Protein AF-0000000085068957 (afdb_homodimer)

Organism: Shewanella halifaxensis (strain HAW-EB4) (NCBI:txid458817)

Radius of gyration: 26.21 Å; Cα contacts (8 Å, |Δi|>4): 673; chains: 2; bounding box: 65×76×72 Å

pLDDT: mean 74.26, std 25.26, range [22.02, 97.94]

InterPro domains:
  IPR020240 Uncharacterised protein family UPF0412, YaaI [PF10807] (10-116)

Structure (mmCIF, N/CA/C/O backbone):
data_AF-0000000085068957-model_v1
#
loop_
_entity.id
_entity.type
_entity.pdbx_description
1 polymer 'Uncharacterized protein'
#
loop_
_atom_site.group_PDB
_atom_site.id
_atom_site.type_symbol
_atom_site.label_atom_id
_atom_site.label_alt_id
_atom_site.label_comp_id
_atom_site.label_asym_id
_atom_site.label_entity_id
_atom_site.label_seq_id
_atom_site.pdbx_PDB_ins_code
_atom_site.Cartn_x
_atom_site.Cartn_y
_atom_site.Cartn_z
_atom_site.occupancy
_atom_site.B_iso_or_equiv
_atom_site.auth_seq_id
_atom_site.auth_comp_id
_atom_site.auth_asym_id
_atom_site.auth_atom_id
_atom_site.pdbx_PDB_model_num
ATOM 1 N N . MET A 1 1 ? 36.812 -11.953 45.094 1 24.86 1 MET A N 1
ATOM 2 C CA . MET A 1 1 ? 36.625 -10.57 44.656 1 24.86 1 MET A CA 1
ATOM 3 C C . MET A 1 1 ? 35.438 -10.445 43.719 1 24.86 1 MET A C 1
ATOM 5 O O . MET A 1 1 ? 35.406 -11.055 42.625 1 24.86 1 MET A O 1
ATOM 9 N N . ILE A 1 2 ? 34.094 -10.281 44.219 1 35.12 2 ILE A N 1
ATOM 10 C CA . ILE A 1 2 ? 32.688 -10.055 44.031 1 35.12 2 ILE A CA 1
ATOM 11 C C . ILE A 1 2 ? 32.438 -8.789 43.219 1 35.12 2 ILE A C 1
ATOM 13 O O . ILE A 1 2 ? 31.406 -8.141 43.312 1 35.12 2 ILE A O 1
ATOM 17 N N . LEU A 1 3 ? 33.469 -8.453 42.406 1 25.39 3 LEU A N 1
ATOM 18 C CA . LEU A 1 3 ? 33.188 -7.066 42.062 1 25.39 3 LEU A CA 1
ATOM 19 C C . LEU A 1 3 ? 31.844 -6.938 41.375 1 25.39 3 LEU A C 1
ATOM 21 O O . LEU A 1 3 ? 31.031 -6.078 41.75 1 25.39 3 LEU A O 1
ATOM 25 N N . ARG A 1 4 ? 31.703 -7.203 40.031 1 25.7 4 ARG A N 1
ATOM 26 C CA . ARG A 1 4 ? 31.531 -6.121 39.094 1 25.7 4 ARG A CA 1
ATOM 27 C C . ARG A 1 4 ? 30.078 -5.633 39.062 1 25.7 4 ARG A C 1
ATOM 29 O O . ARG A 1 4 ? 29.828 -4.43 39.156 1 25.7 4 ARG A O 1
ATOM 36 N N . LEU A 1 5 ? 29.234 -5.875 37.781 1 29.34 5 LEU A N 1
ATOM 37 C CA . LEU A 1 5 ? 28.656 -4.879 36.906 1 29.34 5 LEU A CA 1
ATOM 38 C C . LEU A 1 5 ? 27.281 -4.438 37.375 1 29.34 5 LEU A C 1
ATOM 40 O O . LEU A 1 5 ? 26.422 -5.273 37.656 1 29.34 5 LEU A O 1
ATOM 44 N N . VAL A 1 6 ? 27.188 -3.281 38 1 27.86 6 VAL A N 1
ATOM 45 C CA . VAL A 1 6 ? 26.125 -2.359 38.406 1 27.86 6 VAL A CA 1
ATOM 46 C C . VAL A 1 6 ? 25.172 -2.127 37.25 1 27.86 6 VAL A C 1
ATOM 48 O O . VAL A 1 6 ? 25.609 -1.994 36.094 1 27.86 6 VAL A O 1
ATOM 51 N N . ASN A 1 7 ? 23.984 -2.611 37.344 1 27.33 7 ASN A N 1
ATOM 52 C CA . ASN A 1 7 ? 22.766 -2.477 36.562 1 27.33 7 ASN A CA 1
ATOM 53 C C . ASN A 1 7 ? 22.406 -1.011 36.344 1 27.33 7 ASN A C 1
ATOM 55 O O . ASN A 1 7 ? 21.953 -0.333 37.281 1 27.33 7 ASN A O 1
ATOM 59 N N . VAL A 1 8 ? 23.25 -0.204 35.625 1 26.45 8 VAL A N 1
ATOM 60 C CA . VAL A 1 8 ? 22.797 1.178 35.5 1 26.45 8 VAL A CA 1
ATOM 61 C C . VAL A 1 8 ? 21.453 1.219 34.781 1 26.45 8 VAL A C 1
ATOM 63 O O . VAL A 1 8 ? 21.328 0.772 33.656 1 26.45 8 VAL A O 1
ATOM 66 N N . ALA A 1 9 ? 20.297 1.169 35.469 1 24.89 9 ALA A N 1
ATOM 67 C CA . ALA A 1 9 ? 18.906 1.471 35.125 1 24.89 9 ALA A CA 1
ATOM 68 C C . ALA A 1 9 ? 18.797 2.812 34.406 1 24.89 9 ALA A C 1
ATOM 70 O O . ALA A 1 9 ? 19.062 3.863 35 1 24.89 9 ALA A O 1
ATOM 71 N N . ALA A 1 10 ? 19.219 2.885 33.188 1 25.31 10 ALA A N 1
ATOM 72 C CA . ALA A 1 10 ? 19.078 4.176 32.531 1 25.31 10 ALA A CA 1
ATOM 73 C C . ALA A 1 10 ? 17.609 4.594 32.469 1 25.31 10 ALA A C 1
ATOM 75 O O . ALA A 1 10 ? 16.781 3.928 31.828 1 25.31 10 ALA A O 1
ATOM 76 N N . LEU A 1 11 ? 17.062 5.109 33.562 1 26.83 11 LEU A N 1
ATOM 77 C CA . LEU A 1 11 ? 15.758 5.75 33.688 1 26.83 11 LEU A CA 1
ATOM 78 C C . LEU A 1 11 ? 15.602 6.855 32.656 1 26.83 11 LEU A C 1
ATOM 80 O O . LEU A 1 11 ? 16.328 7.852 32.688 1 26.83 11 LEU A O 1
ATOM 84 N N . VAL A 1 12 ? 15.445 6.461 31.453 1 28.61 12 VAL A N 1
ATOM 85 C CA . VAL A 1 12 ? 15.117 7.543 30.531 1 28.61 12 VAL A CA 1
ATOM 86 C C . VAL A 1 12 ? 13.875 8.281 31.016 1 28.61 12 VAL A C 1
ATOM 88 O O . VAL A 1 12 ? 12.789 7.703 31.094 1 28.61 12 VAL A O 1
ATOM 91 N N . LEU A 1 13 ? 14.055 9.148 32.031 1 29.34 13 LEU A N 1
ATOM 92 C CA . LEU A 1 13 ? 13.07 10.094 32.531 1 29.34 13 LEU A CA 1
ATOM 93 C C . LEU A 1 13 ? 12.531 10.977 31.406 1 29.34 13 LEU A C 1
ATOM 95 O O . LEU A 1 13 ? 13.266 11.805 30.859 1 29.34 13 LEU A O 1
ATOM 99 N N . ILE A 1 14 ? 11.766 10.461 30.656 1 30.38 14 ILE A N 1
ATOM 100 C CA . ILE A 1 14 ? 11.078 11.383 29.75 1 30.38 14 ILE A CA 1
ATOM 101 C C . ILE A 1 14 ? 10.25 12.375 30.547 1 30.38 14 ILE A C 1
ATOM 103 O O . ILE A 1 14 ? 9.336 11.984 31.281 1 30.38 14 ILE A O 1
ATOM 107 N N . MET A 1 15 ? 10.977 13.344 31.109 1 30.66 15 MET A N 1
ATOM 108 C CA . MET A 1 15 ? 10.305 14.477 31.734 1 30.66 15 MET A CA 1
ATOM 109 C C . MET A 1 15 ? 9.25 15.07 30.797 1 30.66 15 MET A C 1
ATOM 111 O O . MET A 1 15 ? 9.57 15.523 29.703 1 30.66 15 MET A O 1
ATOM 115 N N . LEU A 1 16 ? 8.102 14.57 30.906 1 33.19 16 LEU A N 1
ATOM 116 C CA . LEU A 1 16 ? 6.922 15.188 30.328 1 33.19 16 LEU A CA 1
ATOM 117 C C . LEU A 1 16 ? 6.656 16.547 30.969 1 33.19 16 LEU A C 1
ATOM 119 O O . LEU A 1 16 ? 6.227 16.625 32.125 1 33.19 16 LEU A O 1
ATOM 123 N N . GLY A 1 17 ? 7.641 17.438 30.891 1 30.59 17 GLY A N 1
ATOM 124 C CA . GLY A 1 17 ? 7.238 18.766 31.297 1 30.59 17 GLY A CA 1
ATOM 125 C C . GLY A 1 17 ? 5.922 19.219 30.703 1 30.59 17 GLY A C 1
ATOM 126 O O . GLY A 1 17 ? 5.684 19.016 29.5 1 30.59 17 GLY A O 1
ATOM 127 N N . SER A 1 18 ? 4.953 19.328 31.531 1 36.25 18 SER A N 1
ATOM 128 C CA . SER A 1 18 ? 3.66 19.938 31.234 1 36.25 18 SER A CA 1
ATOM 129 C C . SER A 1 18 ? 3.82 21.359 30.734 1 36.25 18 SER A C 1
ATOM 131 O O . SER A 1 18 ? 4.023 22.281 31.516 1 36.25 18 SER A O 1
ATOM 133 N N . SER A 1 19 ? 4.656 21.781 29.844 1 38.97 19 SER A N 1
ATOM 134 C CA . SER A 1 19 ? 4.555 23.172 29.453 1 38.97 19 SER A CA 1
ATOM 135 C C . SER A 1 19 ? 3.105 23.578 29.188 1 38.97 19 SER A C 1
ATOM 137 O O . SER A 1 19 ? 2.314 22.766 28.703 1 38.97 19 SER A O 1
ATOM 139 N N . ALA A 1 20 ? 2.59 24.484 29.891 1 38.66 20 ALA A N 1
ATOM 140 C CA . ALA A 1 20 ? 1.347 25.203 29.609 1 38.66 20 ALA A CA 1
ATOM 141 C C . ALA A 1 20 ? 1.218 25.516 28.109 1 38.66 20 ALA A C 1
ATOM 143 O O . ALA A 1 20 ? 1.894 26.406 27.609 1 38.66 20 ALA A O 1
ATOM 144 N N . VAL A 1 21 ? 1.312 24.594 27.281 1 41.91 21 VAL A N 1
ATOM 145 C CA . VAL A 1 21 ? 1.098 24.906 25.875 1 41.91 21 VAL A CA 1
ATOM 146 C C . VAL A 1 21 ? -0.164 25.766 25.719 1 41.91 21 VAL A C 1
ATOM 148 O O . VAL A 1 21 ? -1.223 25.406 26.234 1 41.91 21 VAL A O 1
ATOM 151 N N . GLN A 1 22 ? -0.101 27.062 25.859 1 42.34 22 GLN A N 1
ATOM 152 C CA . GLN A 1 22 ? -1.211 27.828 25.312 1 42.34 22 GLN A CA 1
ATOM 153 C C . GLN A 1 22 ? -2.006 27.016 24.297 1 42.34 22 GLN A C 1
ATOM 155 O O . GLN A 1 22 ? -1.438 26.484 23.344 1 42.34 22 GLN A O 1
ATOM 160 N N . ALA A 1 23 ? -3 26.391 24.656 1 48.22 23 ALA A N 1
ATOM 161 C CA . ALA A 1 23 ? -3.881 25.453 23.953 1 48.22 23 ALA A CA 1
ATOM 162 C C . ALA A 1 23 ? -4.215 25.969 22.562 1 48.22 23 ALA A C 1
ATOM 164 O O . ALA A 1 23 ? -5.027 26.891 22.406 1 48.22 23 ALA A O 1
ATOM 165 N N . SER A 1 24 ? -3.264 26.578 21.859 1 58.03 24 SER A N 1
ATOM 166 C CA . SER A 1 24 ? -3.744 26.875 20.516 1 58.03 24 SER A CA 1
ATOM 167 C C . SER A 1 24 ? -4.617 25.734 19.984 1 58.03 24 SER A C 1
ATOM 169 O O . SER A 1 24 ? -4.281 24.562 20.141 1 58.03 24 SER A O 1
ATOM 171 N N . ASP A 1 25 ? -5.934 26.203 19.922 1 81.69 25 ASP A N 1
ATOM 172 C CA . ASP A 1 25 ? -6.98 25.234 19.625 1 81.69 25 ASP A CA 1
ATOM 173 C C . ASP A 1 25 ? -6.793 24.625 18.234 1 81.69 25 ASP A C 1
ATOM 175 O O . ASP A 1 25 ? -6.734 25.344 17.234 1 81.69 25 ASP A O 1
ATOM 179 N N . TRP A 1 26 ? -6.199 23.594 18.156 1 92.31 26 TRP A N 1
ATOM 180 C CA . TRP A 1 26 ? -6.184 22.844 16.906 1 92.31 26 TRP A CA 1
ATOM 181 C C . TRP A 1 26 ? -7.59 22.375 16.531 1 92.31 26 TRP A C 1
ATOM 183 O O . TRP A 1 26 ? -8.359 21.953 17.391 1 92.31 26 TRP A O 1
ATOM 193 N N . VAL A 1 27 ? -7.945 22.766 15.289 1 93.44 27 VAL A N 1
ATOM 194 C CA . VAL A 1 27 ? -9.219 22.312 14.742 1 93.44 27 VAL A CA 1
ATOM 195 C C . VAL A 1 27 ? -8.961 21.406 13.531 1 93.44 27 VAL A C 1
ATOM 197 O O . VAL A 1 27 ? -8.008 21.609 12.781 1 93.44 27 VAL A O 1
ATOM 200 N N . GLN A 1 28 ? -9.828 20.375 13.336 1 95.12 28 GLN A N 1
ATOM 201 C CA . GLN A 1 28 ? -9.75 19.578 12.125 1 95.12 28 GLN A CA 1
ATOM 202 C C . GLN A 1 28 ? -10.195 20.375 10.898 1 95.12 28 GLN A C 1
ATOM 204 O O . GLN A 1 28 ? -11.32 20.875 10.859 1 95.12 28 GLN A O 1
ATOM 209 N N . ILE A 1 29 ? -9.328 20.438 9.914 1 94.69 29 ILE A N 1
ATOM 210 C CA . ILE A 1 29 ? -9.688 21.266 8.773 1 94.69 29 ILE A CA 1
ATOM 211 C C . ILE A 1 29 ? -9.922 20.391 7.547 1 94.69 29 ILE A C 1
ATOM 213 O O . ILE A 1 29 ? -10.469 20.844 6.539 1 94.69 29 ILE A O 1
ATOM 217 N N . SER A 1 30 ? -9.508 19.172 7.504 1 92.94 30 SER A N 1
ATOM 218 C CA . SER A 1 30 ? -9.734 18.203 6.441 1 92.94 30 SER A CA 1
ATOM 219 C C . SER A 1 30 ? -9.461 16.781 6.926 1 92.94 30 SER A C 1
ATOM 221 O O . SER A 1 30 ? -9.008 16.578 8.055 1 92.94 30 SER A O 1
ATOM 223 N N . GLU A 1 31 ? -9.836 15.766 6.098 1 91.69 31 GLU A N 1
ATOM 224 C CA . GLU A 1 31 ? -9.562 14.359 6.367 1 91.69 31 GLU A CA 1
ATOM 225 C C . GLU A 1 31 ? -9.344 13.578 5.07 1 91.69 31 GLU A C 1
ATOM 227 O O . GLU A 1 31 ? -9.906 13.93 4.027 1 91.69 31 GLU A O 1
ATOM 232 N N . LYS A 1 32 ? -8.406 12.641 5.145 1 87 32 LYS A N 1
ATOM 233 C CA . LYS A 1 32 ? -8.148 11.758 4.008 1 87 32 LYS A CA 1
ATOM 234 C C . LYS A 1 32 ? -7.996 10.312 4.457 1 87 32 LYS A C 1
ATOM 236 O O . LYS A 1 32 ? -7.199 10.008 5.344 1 87 32 LYS A O 1
ATOM 241 N N . THR A 1 33 ? -8.859 9.508 3.904 1 81.44 33 THR A N 1
ATOM 242 C CA . THR A 1 33 ? -8.609 8.07 3.979 1 81.44 33 THR A CA 1
ATOM 243 C C . THR A 1 33 ? -7.742 7.609 2.812 1 81.44 33 THR A C 1
ATOM 245 O O . THR A 1 33 ? -8.055 7.879 1.652 1 81.44 33 THR A O 1
ATOM 248 N N . VAL A 1 34 ? -6.609 7.074 3.211 1 76.25 34 VAL A N 1
ATOM 249 C CA . VAL A 1 34 ? -5.664 6.672 2.176 1 76.25 34 VAL A CA 1
ATOM 250 C C . VAL A 1 34 ? -6.121 5.359 1.54 1 76.25 34 VAL A C 1
ATOM 252 O O . VAL A 1 34 ? -6.609 4.465 2.232 1 76.25 34 VAL A O 1
ATOM 255 N N . ASN A 1 35 ? -6.402 5.434 0.268 1 59.47 35 ASN A N 1
ATOM 256 C CA . ASN A 1 35 ? -6.805 4.219 -0.427 1 59.47 35 ASN A CA 1
ATOM 257 C C . ASN A 1 35 ? -5.617 3.287 -0.659 1 59.47 35 ASN A C 1
ATOM 259 O O . ASN A 1 35 ? -4.531 3.738 -1.032 1 59.47 35 ASN A O 1
ATOM 263 N N . TYR A 1 36 ? -5.766 2.199 -0.131 1 55.66 36 TYR A N 1
ATOM 264 C CA . TYR A 1 36 ? -4.863 1.186 -0.672 1 55.66 36 TYR A CA 1
ATOM 265 C C . TYR A 1 36 ? -5 1.092 -2.188 1 55.66 36 TYR A C 1
ATOM 267 O O . TYR A 1 36 ? -6.109 0.979 -2.713 1 55.66 36 TYR A O 1
ATOM 275 N N . LYS A 1 37 ? -3.979 1.634 -2.717 1 58.47 37 LYS A N 1
ATOM 276 C CA . LYS A 1 37 ? -4.234 1.56 -4.152 1 58.47 37 LYS A CA 1
ATOM 277 C C . LYS A 1 37 ? -4.023 0.142 -4.676 1 58.47 37 LYS A C 1
ATOM 279 O O . LYS A 1 37 ? -2.99 -0.475 -4.414 1 58.47 37 LYS A O 1
ATOM 284 N N . THR A 1 38 ? -5.191 -0.408 -4.926 1 69.75 38 THR A N 1
ATOM 285 C CA . THR A 1 38 ? -5.16 -1.653 -5.688 1 69.75 38 THR A CA 1
ATOM 286 C C . THR A 1 38 ? -4.363 -1.481 -6.977 1 69.75 38 THR A C 1
ATOM 288 O O . THR A 1 38 ? -4.566 -0.515 -7.715 1 69.75 38 THR A O 1
ATOM 291 N N . GLU A 1 39 ? -3.277 -2.262 -7.043 1 75.81 39 GLU A N 1
ATOM 292 C CA . GLU A 1 39 ? -2.436 -2.248 -8.234 1 75.81 39 GLU A CA 1
ATOM 293 C C . GLU A 1 39 ? -2.613 -3.527 -9.047 1 75.81 39 GLU A C 1
ATOM 295 O O . GLU A 1 39 ? -2.912 -4.586 -8.492 1 75.81 39 GLU A O 1
ATOM 300 N N . THR A 1 40 ? -2.568 -3.373 -10.297 1 82.5 40 THR A N 1
ATOM 301 C CA . THR A 1 40 ? -2.508 -4.512 -11.203 1 82.5 40 THR A CA 1
ATOM 302 C C . THR A 1 40 ? -1.191 -4.52 -11.977 1 82.5 40 THR A C 1
ATOM 304 O O . THR A 1 40 ? -0.821 -3.52 -12.594 1 82.5 40 THR A O 1
ATOM 307 N N . ASP A 1 41 ? -0.417 -5.582 -11.758 1 86.19 41 ASP A N 1
ATOM 308 C CA . ASP A 1 41 ? 0.818 -5.77 -12.516 1 86.19 41 ASP A CA 1
ATOM 309 C C . ASP A 1 41 ? 0.754 -7.027 -13.375 1 86.19 41 ASP A C 1
ATOM 311 O O . ASP A 1 41 ? -0.033 -7.938 -13.094 1 86.19 41 ASP A O 1
ATOM 315 N N . THR A 1 42 ? 1.501 -7.027 -14.461 1 90.81 42 THR A N 1
ATOM 316 C CA . THR A 1 42 ? 1.631 -8.195 -15.32 1 90.81 42 THR A CA 1
ATOM 317 C C . THR A 1 42 ? 3.043 -8.773 -15.242 1 90.81 42 THR A C 1
ATOM 319 O O . THR A 1 42 ? 4.023 -8.031 -15.336 1 90.81 42 THR A O 1
ATOM 322 N N . VAL A 1 43 ? 3.135 -10.102 -14.969 1 92.75 43 VAL A N 1
ATOM 323 C CA . VAL A 1 43 ? 4.43 -10.766 -14.984 1 92.75 43 VAL A CA 1
ATOM 324 C C . VAL A 1 43 ? 4.457 -11.82 -16.094 1 92.75 43 VAL A C 1
ATOM 326 O O . VAL A 1 43 ? 3.428 -12.422 -16.406 1 92.75 43 VAL A O 1
ATOM 329 N N . THR A 1 44 ? 5.59 -12.016 -16.641 1 93 44 THR A N 1
ATOM 330 C CA . THR A 1 44 ? 5.805 -13.008 -17.688 1 93 44 THR A CA 1
ATOM 331 C C . THR A 1 44 ? 6.738 -14.117 -17.188 1 93 44 THR A C 1
ATOM 333 O O . THR A 1 44 ? 7.824 -13.836 -16.688 1 93 44 THR A O 1
ATOM 336 N N . PRO A 1 45 ? 6.238 -15.32 -17.344 1 93.38 45 PRO A N 1
ATOM 337 C CA . PRO A 1 45 ? 7.133 -16.422 -16.984 1 93.38 45 PRO A CA 1
ATOM 338 C C . PRO A 1 45 ? 8.406 -16.438 -17.828 1 93.38 45 PRO A C 1
ATOM 340 O O . PRO A 1 45 ? 8.414 -15.953 -18.953 1 93.38 45 PRO A O 1
ATOM 343 N N . LYS A 1 46 ? 9.469 -17.016 -17.203 1 90.75 46 LYS A N 1
ATOM 344 C CA . LYS A 1 46 ? 10.695 -17.266 -17.953 1 90.75 46 LYS A CA 1
ATOM 345 C C . LYS A 1 46 ? 10.422 -18.156 -19.156 1 90.75 46 LYS A C 1
ATOM 347 O O . LYS A 1 46 ? 9.609 -19.078 -19.094 1 90.75 46 LYS A O 1
ATOM 352 N N . LYS A 1 47 ? 11.188 -17.891 -20.203 1 82.75 47 LYS A N 1
ATOM 353 C CA . LYS A 1 47 ? 10.992 -18.562 -21.484 1 82.75 47 LYS A CA 1
ATOM 354 C C . LYS A 1 47 ? 11.008 -20.078 -21.328 1 82.75 47 LYS A C 1
ATOM 356 O O . LYS A 1 47 ? 10.195 -20.781 -21.922 1 82.75 47 LYS A O 1
ATOM 361 N N . ALA A 1 48 ? 11.82 -20.594 -20.5 1 81.75 48 ALA A N 1
ATOM 362 C CA . ALA A 1 48 ? 11.992 -22.031 -20.359 1 81.75 48 ALA A CA 1
ATOM 363 C C . ALA A 1 48 ? 10.898 -22.625 -19.484 1 81.75 48 ALA A C 1
ATOM 365 O O . ALA A 1 48 ? 10.727 -23.844 -19.438 1 81.75 48 ALA A O 1
ATOM 366 N N . GLU A 1 49 ? 10.078 -21.781 -18.891 1 83.94 49 GLU A N 1
ATOM 367 C CA . GLU A 1 49 ? 9.148 -22.25 -17.875 1 83.94 49 GLU A CA 1
ATOM 368 C C . GLU A 1 49 ? 7.715 -21.828 -18.188 1 83.94 49 GLU A C 1
ATOM 370 O O . GLU A 1 49 ? 6.984 -21.375 -17.312 1 83.94 49 GLU A O 1
ATOM 375 N N . LYS A 1 50 ? 7.316 -22.094 -19.438 1 89.12 50 LYS A N 1
ATOM 376 C CA . LYS A 1 50 ? 6 -21.609 -19.859 1 89.12 50 LYS A CA 1
ATOM 377 C C . LYS A 1 50 ? 4.969 -22.734 -19.828 1 89.12 50 LYS A C 1
ATOM 379 O O . LYS A 1 50 ? 3.766 -22.484 -19.906 1 89.12 50 LYS A O 1
ATOM 384 N N . GLN A 1 51 ? 5.434 -24.031 -19.812 1 93.5 51 GLN A N 1
ATOM 385 C CA . GLN A 1 51 ? 4.516 -25.156 -19.719 1 93.5 51 GLN A CA 1
ATOM 386 C C . GLN A 1 51 ? 4.465 -25.703 -18.297 1 93.5 51 GLN A C 1
ATOM 388 O O . GLN A 1 51 ? 5.305 -26.516 -17.906 1 93.5 51 GLN A O 1
ATOM 393 N N . VAL A 1 52 ? 3.514 -25.203 -17.594 1 94.62 52 VAL A N 1
ATOM 394 C CA . VAL A 1 52 ? 3.311 -25.625 -16.203 1 94.62 52 VAL A CA 1
ATOM 395 C C . VAL A 1 52 ? 1.869 -26.094 -16.016 1 94.62 52 VAL A C 1
ATOM 397 O O . VAL A 1 52 ? 0.954 -25.594 -16.672 1 94.62 52 VAL A O 1
ATOM 400 N N . SER A 1 53 ? 1.74 -27.047 -15.156 1 95.88 53 SER A N 1
ATOM 401 C CA . SER A 1 53 ? 0.405 -27.562 -14.867 1 95.88 53 SER A CA 1
ATOM 402 C C . SER A 1 53 ? -0.278 -26.75 -13.773 1 95.88 53 SER A C 1
ATOM 404 O O . SER A 1 53 ? -1.504 -26.625 -13.758 1 95.88 53 SER A O 1
ATOM 406 N N . HIS A 1 54 ? 0.445 -26.281 -12.797 1 96.75 54 HIS A N 1
ATOM 407 C CA . HIS A 1 54 ? -0.052 -25.484 -11.688 1 96.75 54 HIS A CA 1
ATOM 408 C C . HIS A 1 54 ? 0.893 -24.328 -11.375 1 96.75 54 HIS A C 1
ATOM 410 O O . HIS A 1 54 ? 2.088 -24.391 -11.672 1 96.75 54 HIS A O 1
ATOM 416 N N . ILE A 1 55 ? 0.343 -23.266 -10.812 1 97.31 55 ILE A N 1
ATOM 417 C CA . ILE A 1 55 ? 1.158 -22.188 -10.258 1 97.31 55 ILE A CA 1
ATOM 418 C C . ILE A 1 55 ? 0.738 -21.922 -8.812 1 97.31 55 ILE A C 1
ATOM 420 O O . ILE A 1 55 ? -0.347 -22.328 -8.391 1 97.31 55 ILE A O 1
ATOM 424 N N . LYS A 1 56 ? 1.532 -21.297 -8.047 1 96.81 56 LYS A N 1
ATOM 425 C CA . LYS A 1 56 ? 1.229 -20.672 -6.758 1 96.81 56 LYS A CA 1
ATOM 426 C C . LYS A 1 56 ? 2.088 -19.438 -6.52 1 96.81 56 LYS A C 1
ATOM 428 O O . LYS A 1 56 ? 3.145 -19.281 -7.133 1 96.81 56 LYS A O 1
ATOM 433 N N . LEU A 1 57 ? 1.645 -18.578 -5.711 1 96.31 57 LEU A N 1
ATOM 434 C CA . LEU A 1 57 ? 2.375 -17.375 -5.312 1 96.31 57 LEU A CA 1
ATOM 435 C C . LEU A 1 57 ? 3.016 -17.562 -3.941 1 96.31 57 LEU A C 1
ATOM 437 O O . LEU A 1 57 ? 2.354 -17.984 -2.994 1 96.31 57 LEU A O 1
ATOM 441 N N . LYS A 1 58 ? 4.246 -17.297 -3.838 1 94.81 58 LYS A N 1
ATOM 442 C CA . LYS A 1 58 ? 4.957 -17.312 -2.562 1 94.81 58 LYS A CA 1
ATOM 443 C C . LYS A 1 58 ? 5.449 -15.922 -2.182 1 94.81 58 LYS A C 1
ATOM 445 O O . LYS A 1 58 ? 6.203 -15.297 -2.932 1 94.81 58 LYS A O 1
ATOM 450 N N . CYS A 1 59 ? 4.988 -15.523 -1.051 1 89.94 59 CYS A N 1
ATOM 451 C CA . CYS A 1 59 ? 5.488 -14.258 -0.544 1 89.94 59 CYS A CA 1
ATOM 452 C C . CYS A 1 59 ? 6.781 -14.453 0.239 1 89.94 59 CYS A C 1
ATOM 454 O O . CYS A 1 59 ? 6.797 -15.148 1.256 1 89.94 59 CYS A O 1
ATOM 456 N N . VAL A 1 60 ? 7.828 -13.828 -0.223 1 91.31 60 VAL A N 1
ATOM 457 C CA . VAL A 1 60 ? 9.117 -14.102 0.396 1 91.31 60 VAL A CA 1
ATOM 458 C C . VAL A 1 60 ? 9.578 -12.883 1.195 1 91.31 60 VAL A C 1
ATOM 460 O O . VAL A 1 60 ? 10.562 -12.953 1.934 1 91.31 60 VAL A O 1
ATOM 463 N N . GLN A 1 61 ? 8.922 -11.789 0.97 1 81.12 61 GLN A N 1
ATOM 464 C CA . GLN A 1 61 ? 9.211 -10.562 1.699 1 81.12 61 GLN A CA 1
ATOM 465 C C . GLN A 1 61 ? 7.953 -9.711 1.877 1 81.12 61 GLN A C 1
ATOM 467 O O . GLN A 1 61 ? 7.137 -9.609 0.961 1 81.12 61 GLN A O 1
ATOM 472 N N . GLY A 1 62 ? 7.754 -9.086 3.074 1 77.12 62 GLY A N 1
ATOM 473 C CA . GLY A 1 62 ? 6.641 -8.18 3.314 1 77.12 62 GLY A CA 1
ATOM 474 C C . GLY A 1 62 ? 5.301 -8.891 3.373 1 77.12 62 GLY A C 1
ATOM 475 O O . GLY A 1 62 ? 5.215 -10.031 3.816 1 77.12 62 GLY A O 1
ATOM 476 N N . THR A 1 63 ? 4.301 -8.078 3.145 1 78.44 63 THR A N 1
ATOM 477 C CA . THR A 1 63 ? 2.914 -8.531 3.113 1 78.44 63 THR A CA 1
ATOM 478 C C . THR A 1 63 ? 2.18 -7.949 1.91 1 78.44 63 THR A C 1
ATOM 480 O O . THR A 1 63 ? 2.348 -6.77 1.587 1 78.44 63 THR A O 1
ATOM 483 N N . VAL A 1 64 ? 1.479 -8.844 1.211 1 82.56 64 VAL A N 1
ATOM 484 C CA . VAL A 1 64 ? 0.676 -8.445 0.06 1 82.56 64 VAL A CA 1
ATOM 485 C C . VAL A 1 64 ? -0.746 -8.977 0.212 1 82.56 64 VAL A C 1
ATOM 487 O O . VAL A 1 64 ? -0.943 -10.156 0.536 1 82.56 64 VAL A O 1
ATOM 490 N N . ASN A 1 65 ? -1.685 -8.133 0.091 1 81.25 65 ASN A N 1
ATOM 491 C CA . ASN A 1 65 ? -3.064 -8.586 -0.047 1 81.25 65 ASN A CA 1
ATOM 492 C C . ASN A 1 65 ? -3.412 -8.891 -1.502 1 81.25 65 ASN A C 1
ATOM 494 O O . ASN A 1 65 ? -3.59 -7.977 -2.307 1 81.25 65 ASN A O 1
ATOM 498 N N . MET A 1 66 ? -3.506 -10.219 -1.767 1 87.25 66 MET A N 1
ATOM 499 C CA . MET A 1 66 ? -3.742 -10.672 -3.135 1 87.25 66 MET A CA 1
ATOM 500 C C . MET A 1 66 ? -5.238 -10.805 -3.412 1 87.25 66 MET A C 1
ATOM 502 O O . MET A 1 66 ? -5.91 -11.648 -2.82 1 87.25 66 MET A O 1
ATOM 506 N N . HIS A 1 67 ? -5.672 -10.008 -4.352 1 88.5 67 HIS A N 1
ATOM 507 C CA . HIS A 1 67 ? -7.082 -10.07 -4.723 1 88.5 67 HIS A CA 1
ATOM 508 C C . HIS A 1 67 ? -7.336 -11.164 -5.754 1 88.5 67 HIS A C 1
ATOM 510 O O . HIS A 1 67 ? -8.094 -12.094 -5.496 1 88.5 67 HIS A O 1
ATOM 516 N N . LYS A 1 68 ? -6.664 -10.969 -6.848 1 94.31 68 LYS A N 1
ATOM 517 C CA . LYS A 1 68 ? -6.91 -11.914 -7.934 1 94.31 68 LYS A CA 1
ATOM 518 C C . LYS A 1 68 ? -5.695 -12.031 -8.844 1 94.31 68 LYS A C 1
ATOM 520 O O . LYS A 1 68 ? -4.832 -11.156 -8.859 1 94.31 68 LYS A O 1
ATOM 525 N N . ILE A 1 69 ? -5.676 -13.133 -9.578 1 96.75 69 ILE A N 1
ATOM 526 C CA . ILE A 1 69 ? -4.766 -13.258 -10.711 1 96.75 69 ILE A CA 1
ATOM 527 C C . ILE A 1 69 ? -5.562 -13.594 -11.977 1 96.75 69 ILE A C 1
ATOM 529 O O . ILE A 1 69 ? -6.664 -14.141 -11.891 1 96.75 69 ILE A O 1
ATOM 533 N N . ILE A 1 70 ? -5.062 -13.188 -13.086 1 97.38 70 ILE A N 1
ATOM 534 C CA . ILE A 1 70 ? -5.539 -13.633 -14.391 1 97.38 70 ILE A CA 1
ATOM 535 C C . ILE A 1 70 ? -4.402 -14.305 -15.156 1 97.38 70 ILE A C 1
ATOM 537 O O . ILE A 1 70 ? -3.363 -13.688 -15.398 1 97.38 70 ILE A O 1
ATOM 541 N N . LEU A 1 71 ? -4.609 -15.602 -15.461 1 97.94 71 LEU A N 1
ATOM 542 C CA . LEU A 1 71 ? -3.695 -16.312 -16.344 1 97.94 71 LEU A CA 1
ATOM 543 C C . LEU A 1 71 ? -4.047 -16.062 -17.812 1 97.94 71 LEU A C 1
ATOM 545 O O . LEU A 1 71 ? -5.184 -16.297 -18.219 1 97.94 71 LEU A O 1
ATOM 549 N N . ILE A 1 72 ? -3.096 -15.555 -18.516 1 96.94 72 ILE A N 1
ATOM 550 C CA . ILE A 1 72 ? -3.254 -15.336 -19.953 1 96.94 72 ILE A CA 1
ATOM 551 C C . ILE A 1 72 ? -2.393 -16.344 -20.719 1 96.94 72 ILE A C 1
ATOM 553 O O . ILE A 1 72 ? -1.161 -16.266 -20.688 1 96.94 72 ILE A O 1
ATOM 557 N N . MET A 1 73 ? -3.064 -17.219 -21.422 1 97.38 73 MET A N 1
ATOM 558 C CA . MET A 1 73 ? -2.369 -18.25 -22.188 1 97.38 73 MET A CA 1
ATOM 559 C C . MET A 1 73 ? -1.95 -17.734 -23.562 1 97.38 73 MET A C 1
ATOM 561 O O . MET A 1 73 ? -2.488 -16.734 -24.031 1 97.38 73 MET A O 1
ATOM 565 N N . ALA A 1 74 ? -0.995 -18.375 -24.219 1 96.31 74 ALA A N 1
ATOM 566 C CA . ALA A 1 74 ? -0.471 -17.969 -25.51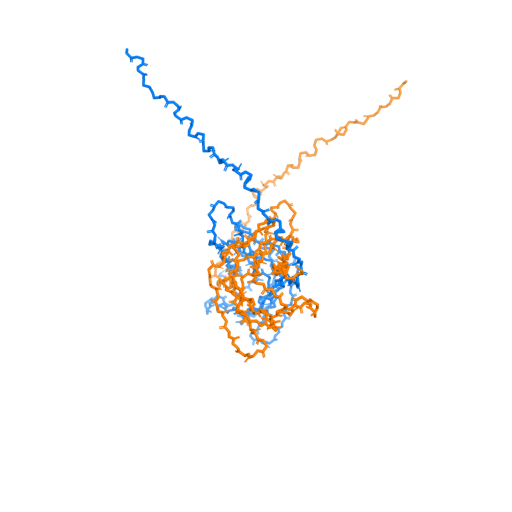6 1 96.31 74 ALA A CA 1
ATOM 567 C C . ALA A 1 74 ? -1.564 -17.984 -26.578 1 96.31 74 ALA A C 1
ATOM 569 O O . ALA A 1 74 ? -1.531 -17.203 -27.531 1 96.31 74 ALA A O 1
ATOM 570 N N . ASP A 1 75 ? -2.572 -18.844 -26.453 1 96.31 75 ASP A N 1
ATOM 571 C CA . ASP A 1 75 ? -3.639 -18.969 -27.438 1 96.31 75 ASP A CA 1
ATOM 572 C C . ASP A 1 75 ? -4.738 -17.938 -27.188 1 96.31 75 ASP A C 1
ATOM 574 O O . ASP A 1 75 ? -5.727 -17.875 -27.922 1 96.31 75 ASP A O 1
ATOM 578 N N . GLY A 1 76 ? -4.613 -17.188 -26.141 1 94.44 76 GLY A N 1
ATOM 579 C CA . GLY A 1 76 ? -5.562 -16.125 -25.875 1 94.44 76 GLY A CA 1
ATOM 580 C C . GLY A 1 76 ? -6.578 -16.484 -24.812 1 94.44 76 GLY A C 1
ATOM 581 O O . GLY A 1 76 ? -7.289 -15.617 -24.297 1 94.44 76 GLY A O 1
ATOM 582 N N . ASN A 1 77 ? -6.652 -17.797 -24.453 1 95.88 77 ASN A N 1
ATOM 583 C CA . ASN A 1 77 ? -7.516 -18.188 -23.344 1 95.88 77 ASN A CA 1
ATOM 584 C C . ASN A 1 77 ? -7.102 -17.516 -22.047 1 95.88 77 ASN A C 1
ATOM 586 O O . ASN A 1 77 ? -5.914 -17.281 -21.812 1 95.88 77 ASN A O 1
ATOM 590 N N . ARG A 1 78 ? -8.086 -17.219 -21.203 1 97 78 ARG A N 1
ATOM 591 C CA . ARG A 1 78 ? -7.859 -16.562 -19.922 1 97 78 ARG A CA 1
ATOM 592 C C . ARG A 1 78 ? -8.555 -17.328 -18.797 1 97 78 ARG A C 1
ATOM 594 O O . ARG A 1 78 ? -9.648 -17.859 -18.984 1 97 78 ARG A O 1
ATOM 601 N N . LYS A 1 79 ? -7.93 -17.391 -17.641 1 97.88 79 LYS A N 1
ATOM 602 C CA . LYS A 1 79 ? -8.508 -17.938 -16.406 1 97.88 79 LYS A CA 1
ATOM 603 C C . LYS A 1 79 ? -8.336 -16.969 -15.242 1 97.88 79 LYS A C 1
ATOM 605 O O . LYS A 1 79 ? -7.215 -16.547 -14.945 1 97.88 79 LYS A O 1
ATOM 610 N N . GLU A 1 80 ? -9.391 -16.641 -14.609 1 97.75 80 GLU A N 1
ATOM 611 C CA . GLU A 1 80 ? -9.375 -15.758 -13.445 1 97.75 80 GLU A CA 1
ATOM 612 C C . GLU A 1 80 ? -9.516 -16.562 -12.156 1 97.75 80 GLU A C 1
ATOM 614 O O . GLU A 1 80 ? -10.312 -17.5 -12.078 1 97.75 80 GLU A O 1
ATOM 619 N N . VAL A 1 81 ? -8.688 -16.234 -11.211 1 97.25 81 VAL A N 1
ATOM 620 C CA . VAL A 1 81 ? -8.719 -16.812 -9.875 1 97.25 81 VAL A CA 1
ATOM 621 C C . VAL A 1 81 ? -8.766 -15.703 -8.828 1 97.25 81 VAL A C 1
ATOM 623 O O . VAL A 1 81 ? -7.848 -14.875 -8.758 1 97.25 81 VAL A O 1
ATOM 626 N N . ASP A 1 82 ? -9.758 -15.664 -8 1 95 82 ASP A N 1
ATOM 627 C CA . ASP A 1 82 ? -9.93 -14.586 -7.031 1 95 82 ASP A CA 1
ATOM 628 C C . ASP A 1 82 ? -9.781 -15.109 -5.602 1 95 82 ASP A C 1
ATOM 630 O O . ASP A 1 82 ? -9.484 -16.281 -5.391 1 95 82 ASP A O 1
ATOM 634 N N . ASN A 1 83 ? -9.711 -14.141 -4.684 1 89.31 83 ASN A N 1
ATOM 635 C CA . ASN A 1 83 ? -9.695 -14.375 -3.246 1 89.31 83 ASN A CA 1
ATOM 636 C C . ASN A 1 83 ? -8.477 -15.195 -2.826 1 89.31 83 ASN A C 1
ATOM 638 O O . ASN A 1 83 ? -8.617 -16.203 -2.137 1 89.31 83 ASN A O 1
ATOM 642 N N . LEU A 1 84 ? -7.355 -14.695 -3.273 1 91.31 84 LEU A N 1
ATOM 643 C CA . LEU A 1 84 ? -6.129 -15.406 -2.932 1 91.31 84 LEU A CA 1
ATOM 644 C C . LEU A 1 84 ? -5.656 -15.039 -1.529 1 91.31 84 LEU A C 1
ATOM 646 O O . LEU A 1 84 ? -4.824 -15.734 -0.945 1 91.31 84 LEU A O 1
ATOM 650 N N . GLY A 1 85 ? -6.145 -13.914 -0.96 1 82.75 85 GLY A N 1
ATOM 651 C CA . GLY A 1 85 ? -5.922 -13.562 0.434 1 82.75 85 GLY A CA 1
ATOM 652 C C . GLY A 1 85 ? -4.59 -12.875 0.67 1 82.75 85 GLY A C 1
ATOM 653 O O . GLY A 1 85 ? -3.916 -12.477 -0.28 1 82.75 85 GLY A O 1
ATOM 654 N N . VAL A 1 86 ? -4.297 -12.75 2.018 1 80.75 86 VAL A N 1
ATOM 655 C CA . VAL A 1 86 ? -3.08 -12.062 2.445 1 80.75 86 VAL A CA 1
ATOM 656 C C . VAL A 1 86 ? -1.919 -13.055 2.482 1 80.75 86 VAL A C 1
ATOM 658 O O . VAL A 1 86 ? -2.027 -14.125 3.082 1 80.75 86 VAL A O 1
ATOM 661 N N . LEU A 1 87 ? -0.935 -12.672 1.813 1 85.44 87 LEU A N 1
ATOM 662 C CA . LEU A 1 87 ? 0.309 -13.438 1.835 1 85.44 87 LEU A CA 1
ATOM 663 C C . LEU A 1 87 ? 1.413 -12.656 2.541 1 85.44 87 LEU A C 1
ATOM 665 O O . LEU A 1 87 ? 1.75 -11.547 2.133 1 85.44 87 LEU A O 1
ATOM 669 N N . THR A 1 88 ? 1.886 -13.188 3.627 1 82.31 88 THR A N 1
ATOM 670 C CA . THR A 1 88 ? 3.033 -12.609 4.32 1 82.31 88 THR A CA 1
ATOM 671 C C . THR A 1 88 ? 4.27 -13.484 4.141 1 82.31 88 THR A C 1
ATOM 673 O O . THR A 1 88 ? 4.164 -14.625 3.684 1 82.31 88 THR A O 1
ATOM 676 N N . LYS A 1 89 ? 5.387 -12.914 4.492 1 81.94 89 LYS A N 1
ATOM 677 C CA . LYS A 1 89 ? 6.652 -13.609 4.301 1 81.94 89 LYS A CA 1
ATOM 678 C C . LYS A 1 89 ? 6.543 -15.07 4.73 1 81.94 89 LYS A C 1
ATOM 680 O O . LYS A 1 89 ? 6.137 -15.367 5.855 1 81.94 89 LYS A O 1
ATOM 685 N N . GLY A 1 90 ? 6.852 -15.945 3.822 1 89.94 90 GLY A N 1
ATOM 686 C CA . GLY A 1 90 ? 6.898 -17.375 4.109 1 89.94 90 GLY A CA 1
ATOM 687 C C . GLY A 1 90 ? 5.633 -18.094 3.705 1 89.94 90 GLY A C 1
ATOM 688 O O . GLY A 1 90 ? 5.625 -19.328 3.596 1 89.94 90 GLY A O 1
ATOM 689 N N . LEU A 1 91 ? 4.578 -17.406 3.469 1 87.5 91 LEU A N 1
ATOM 690 C CA . LEU A 1 91 ? 3.307 -18.016 3.113 1 87.5 91 LEU A CA 1
ATOM 691 C C . LEU A 1 91 ? 3.16 -18.141 1.601 1 87.5 91 LEU A C 1
ATOM 693 O O . LEU A 1 91 ? 3.66 -17.281 0.857 1 87.5 91 LEU A O 1
ATOM 697 N N . SER A 1 92 ? 2.461 -19.172 1.141 1 94.5 92 SER A N 1
ATOM 698 C CA . SER A 1 92 ? 2.082 -19.375 -0.255 1 94.5 92 SER A CA 1
ATOM 699 C C . SER A 1 92 ? 0.566 -19.375 -0.42 1 94.5 92 SER A C 1
ATOM 701 O O . SER A 1 92 ? -0.167 -19.688 0.521 1 94.5 92 SER A O 1
ATOM 703 N N . SER A 1 93 ? 0.267 -18.969 -1.602 1 95.12 93 SER A N 1
ATOM 704 C CA . SER A 1 93 ? -1.135 -19.156 -1.957 1 95.12 93 SER A CA 1
ATOM 705 C C . SER A 1 93 ? -1.46 -20.641 -2.146 1 95.12 93 SER A C 1
ATOM 707 O O . SER A 1 93 ? -0.572 -21.484 -2.07 1 95.12 93 SER A O 1
ATOM 709 N N . ARG A 1 94 ? -2.746 -20.922 -2.389 1 95.06 94 ARG A N 1
ATOM 710 C CA . ARG A 1 94 ? -3.15 -22.234 -2.877 1 95.06 94 ARG A CA 1
ATOM 711 C C . ARG A 1 94 ? -2.535 -22.531 -4.242 1 95.06 94 ARG A C 1
ATOM 713 O O . ARG A 1 94 ? -2.115 -21.609 -4.945 1 95.06 94 ARG A O 1
ATOM 720 N N . SER A 1 95 ? -2.543 -23.812 -4.547 1 95.94 95 SER A N 1
ATOM 721 C CA . SER A 1 95 ? -2.156 -24.234 -5.891 1 95.94 95 SER A CA 1
ATOM 722 C C . SER A 1 95 ? -3.266 -23.953 -6.898 1 95.94 95 SER A C 1
ATOM 724 O O . SER A 1 95 ? -4.441 -24.188 -6.617 1 95.94 95 SER A O 1
ATOM 726 N N . ILE A 1 96 ? -2.914 -23.406 -8 1 97.19 96 ILE A N 1
ATOM 727 C CA . ILE A 1 96 ? -3.848 -23.016 -9.055 1 97.19 96 ILE A CA 1
ATOM 728 C C . ILE A 1 96 ? -3.525 -23.797 -10.328 1 97.19 96 ILE A C 1
ATOM 730 O O . ILE A 1 96 ? -2.406 -23.719 -10.844 1 97.19 96 ILE A O 1
ATOM 734 N N . SER A 1 97 ? -4.449 -24.5 -10.82 1 97.38 97 SER A N 1
ATOM 735 C CA . SER A 1 97 ? -4.254 -25.203 -12.078 1 97.38 97 SER A CA 1
ATOM 736 C C . SER A 1 97 ? -4.133 -24.234 -13.242 1 97.38 97 SER A C 1
ATOM 738 O O . SER A 1 97 ? -4.832 -23.219 -13.289 1 97.38 97 SER A O 1
ATOM 740 N N . VAL A 1 98 ? -3.297 -24.609 -14.156 1 97 98 VAL A N 1
ATOM 741 C CA . VAL A 1 98 ? -3.074 -23.812 -15.359 1 97 98 VAL A CA 1
ATOM 742 C C . VAL A 1 98 ? -3.672 -24.531 -16.578 1 97 98 VAL A C 1
ATOM 744 O O . VAL A 1 98 ? -3.461 -25.734 -16.75 1 97 98 VAL A O 1
ATOM 747 N N . PRO A 1 99 ? -4.434 -23.766 -17.344 1 96.69 99 PRO A N 1
ATOM 748 C CA . PRO A 1 99 ? -4.922 -24.406 -18.578 1 96.69 99 PRO A CA 1
ATOM 749 C C . PRO A 1 99 ? -3.797 -24.953 -19.438 1 96.69 99 PRO A C 1
ATOM 751 O O . PRO A 1 99 ? -2.652 -24.5 -19.344 1 96.69 99 PRO A O 1
ATOM 754 N N . ASP A 1 100 ? -4.199 -25.875 -20.281 1 94.56 100 ASP A N 1
ATOM 755 C CA . ASP A 1 100 ? -3.215 -26.469 -21.172 1 94.56 100 ASP A CA 1
ATOM 756 C C . ASP A 1 100 ? -2.641 -25.438 -22.141 1 94.56 100 ASP A C 1
ATOM 758 O O . ASP A 1 100 ? -3.359 -24.547 -22.594 1 94.56 100 ASP A O 1
ATOM 762 N N . GLY A 1 101 ? -1.327 -25.672 -22.469 1 94.56 101 GLY A N 1
ATOM 763 C CA . GLY A 1 101 ? -0.641 -24.766 -23.375 1 94.56 101 GLY A CA 1
ATOM 764 C C . GLY A 1 101 ? 0.417 -23.922 -22.703 1 94.56 101 GLY A C 1
ATOM 765 O O . GLY A 1 101 ? 0.787 -24.188 -21.547 1 94.56 101 GLY A O 1
ATOM 766 N N . ASP A 1 102 ? 0.937 -22.906 -23.453 1 95.06 102 ASP A N 1
ATOM 767 C CA . ASP A 1 102 ? 1.968 -22.031 -22.938 1 95.06 102 ASP A CA 1
ATOM 768 C C . ASP A 1 102 ? 1.35 -20.875 -22.141 1 95.06 102 ASP A C 1
ATOM 770 O O . ASP A 1 102 ? 0.423 -20.219 -22.609 1 95.06 102 ASP A O 1
ATOM 774 N N . LEU A 1 103 ? 1.846 -20.719 -20.953 1 96.62 103 LEU A N 1
ATOM 775 C CA . LEU A 1 103 ? 1.495 -19.547 -20.156 1 96.62 103 LEU A CA 1
ATOM 776 C C . LEU A 1 103 ? 2.221 -18.312 -20.672 1 96.62 103 LEU A C 1
ATOM 778 O O . LEU A 1 103 ? 3.451 -18.25 -20.641 1 96.62 103 LEU A O 1
ATOM 782 N N . LYS A 1 104 ? 1.486 -17.297 -21.172 1 96 104 LYS A N 1
ATOM 783 C CA . LYS A 1 104 ? 2.064 -16.078 -21.734 1 96 104 LYS A CA 1
ATOM 784 C C . LYS A 1 104 ? 2.369 -15.062 -20.641 1 96 104 LYS A C 1
ATOM 786 O O . LYS A 1 104 ? 3.461 -14.492 -20.609 1 96 104 LYS A O 1
ATOM 791 N N . SER A 1 105 ? 1.374 -14.805 -19.797 1 96.75 105 SER A N 1
ATOM 792 C CA . SER A 1 105 ? 1.549 -13.812 -18.734 1 96.75 105 SER A CA 1
ATOM 793 C C . SER A 1 105 ? 0.542 -14.023 -17.609 1 96.75 105 SER A C 1
ATOM 795 O O . SER A 1 105 ? -0.41 -14.797 -17.75 1 96.75 105 SER A O 1
ATOM 797 N N . ILE A 1 106 ? 0.8 -13.43 -16.531 1 96.69 106 ILE A N 1
ATOM 798 C CA . ILE A 1 106 ? -0.067 -13.422 -15.352 1 96.69 106 ILE A CA 1
ATOM 799 C C . ILE A 1 106 ? -0.321 -11.977 -14.914 1 96.69 106 ILE A C 1
ATOM 801 O O . ILE A 1 106 ? 0.622 -11.211 -14.711 1 96.69 106 ILE A O 1
ATOM 805 N N . GLU A 1 107 ? -1.525 -11.602 -14.844 1 94.88 107 GLU A N 1
ATOM 806 C CA . GLU A 1 107 ? -1.897 -10.336 -14.211 1 94.88 107 GLU A CA 1
ATOM 807 C C . GLU A 1 107 ? -2.156 -10.523 -12.719 1 94.88 107 GLU A C 1
ATOM 809 O O . GLU A 1 107 ? -2.939 -11.391 -12.32 1 94.88 107 GLU A O 1
ATOM 814 N N . LEU A 1 108 ? -1.49 -9.727 -11.961 1 93.56 108 LEU A N 1
ATOM 815 C CA . LEU A 1 108 ? -1.62 -9.734 -10.508 1 93.56 108 LEU A CA 1
ATOM 816 C C . LEU A 1 108 ? -2.346 -8.484 -10.031 1 93.56 108 LEU A C 1
ATOM 818 O O . LEU A 1 108 ? -1.913 -7.359 -10.305 1 93.56 108 LEU A O 1
ATOM 822 N N . THR A 1 109 ? -3.453 -8.656 -9.359 1 88.88 109 THR A N 1
ATOM 823 C CA . THR A 1 109 ? -4.137 -7.555 -8.695 1 88.88 109 THR A CA 1
AT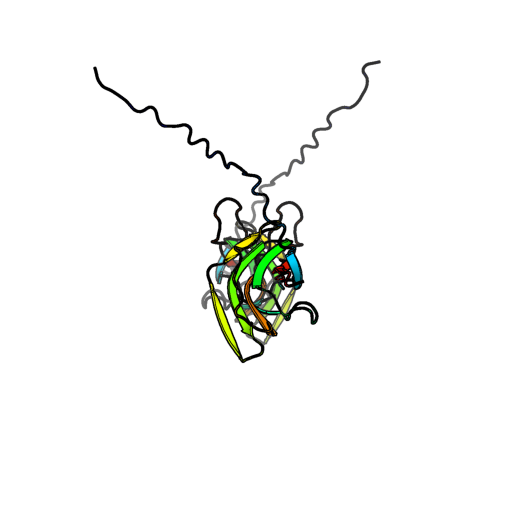OM 824 C C . THR A 1 109 ? -3.998 -7.668 -7.18 1 88.88 109 THR A C 1
ATOM 826 O O . THR A 1 109 ? -4.332 -8.703 -6.598 1 88.88 109 THR A O 1
ATOM 829 N N . TYR A 1 110 ? -3.451 -6.684 -6.582 1 84.44 110 TYR A N 1
ATOM 830 C CA . TYR A 1 110 ? -3.115 -6.758 -5.164 1 84.44 110 TYR A CA 1
ATOM 831 C C . TYR A 1 110 ? -3.139 -5.375 -4.527 1 84.44 110 TYR A C 1
ATOM 833 O O . TYR A 1 110 ? -3.092 -4.359 -5.227 1 84.44 110 TYR A O 1
ATOM 841 N N . ASP A 1 111 ? -3.264 -5.477 -3.201 1 75.56 111 ASP A N 1
ATOM 842 C CA . ASP A 1 111 ? -2.932 -4.309 -2.389 1 75.56 111 ASP A CA 1
ATOM 843 C C . ASP A 1 111 ? -1.52 -4.422 -1.818 1 75.56 111 ASP A C 1
ATOM 845 O O . ASP A 1 111 ? -1.137 -5.469 -1.295 1 75.56 111 ASP A O 1
ATOM 849 N N . SER A 1 112 ? -0.663 -3.467 -2.117 1 61.88 112 SER A N 1
ATOM 850 C CA . SER A 1 112 ? 0.611 -3.408 -1.41 1 61.88 112 SER A CA 1
ATOM 851 C C . SER A 1 112 ? 0.418 -2.979 0.041 1 61.88 112 SER A C 1
ATOM 853 O O . SER A 1 112 ? -0.268 -1.992 0.316 1 61.88 112 SER A O 1
ATOM 855 N N . VAL A 1 113 ? 0.683 -3.867 0.938 1 57.78 113 VAL A N 1
ATOM 856 C CA . VAL A 1 113 ? 0.555 -3.555 2.357 1 57.78 113 VAL A CA 1
ATOM 857 C C . VAL A 1 113 ? 1.938 -3.33 2.965 1 57.78 113 VAL A C 1
ATOM 859 O O . VAL A 1 113 ? 2.887 -4.051 2.646 1 57.78 113 VAL A O 1
ATOM 862 N N . GLY A 1 114 ? 2.365 -2.131 3.125 1 52.69 114 GLY A N 1
ATOM 863 C CA . GLY A 1 114 ? 3.621 -1.943 3.834 1 52.69 114 GLY A CA 1
ATOM 864 C C . GLY A 1 114 ? 3.604 -2.512 5.238 1 52.69 114 GLY A C 1
ATOM 865 O O . GLY A 1 114 ? 2.561 -2.531 5.895 1 52.69 114 GLY A O 1
ATOM 866 N N . SER A 1 115 ? 4.234 -3.713 5.543 1 47.03 115 SER A N 1
ATOM 867 C CA . SER A 1 115 ? 4.406 -4.172 6.918 1 47.03 115 SER A CA 1
ATOM 868 C C . SER A 1 115 ? 5.238 -3.189 7.73 1 47.03 115 SER A C 1
ATOM 870 O O . SER A 1 115 ? 6.32 -2.785 7.309 1 47.03 115 SER A O 1
ATOM 872 N N . GLN A 1 116 ? 4.488 -2.404 8.531 1 44.56 116 GLN A N 1
ATOM 873 C CA . GLN A 1 116 ? 5.281 -1.537 9.398 1 44.56 116 GLN A CA 1
ATOM 874 C C . GLN A 1 116 ? 5.914 -2.328 10.539 1 44.56 116 GLN A C 1
ATOM 876 O O . GLN A 1 116 ? 5.273 -3.199 11.125 1 44.56 116 GLN A O 1
ATOM 881 N N . THR A 1 117 ? 7.148 -2.816 10.359 1 37.97 117 THR A N 1
ATOM 882 C CA . THR A 1 117 ? 7.816 -3.275 11.57 1 37.97 117 THR A CA 1
ATOM 883 C C . THR A 1 117 ? 8.055 -2.111 12.531 1 37.97 117 THR A C 1
ATOM 885 O O . THR A 1 117 ? 8.391 -1.005 12.102 1 37.97 117 THR A O 1
ATOM 888 N N . LEU A 1 118 ? 7.273 -2.258 13.656 1 39.69 118 LEU A N 1
ATOM 889 C CA . LEU A 1 118 ? 7.41 -1.335 14.773 1 39.69 118 LEU A CA 1
ATOM 890 C C . LEU A 1 118 ? 8.836 -0.788 14.852 1 39.69 118 LEU A C 1
ATOM 892 O O . LEU A 1 118 ? 9.031 0.397 15.133 1 39.69 118 LEU A O 1
ATOM 896 N N . GLY A 1 119 ? 9.664 -1.687 15.305 1 39.06 119 GLY A N 1
ATOM 897 C CA . GLY A 1 119 ? 10.938 -1.21 15.82 1 39.06 119 GLY A CA 1
ATOM 898 C C . GLY A 1 119 ? 11.648 -0.272 14.867 1 39.06 119 GLY A C 1
ATOM 899 O O . GLY A 1 119 ? 12.547 0.467 15.273 1 39.06 119 GLY A O 1
ATOM 900 N N . VAL A 1 120 ? 11.906 -0.689 13.664 1 37.94 120 VAL A N 1
ATOM 901 C CA . VAL A 1 120 ? 12.656 0.15 12.742 1 37.94 120 VAL A CA 1
ATOM 902 C C . VAL A 1 120 ? 11.711 1.106 12.023 1 37.94 120 VAL A C 1
ATOM 904 O O . VAL A 1 120 ? 10.758 0.673 11.375 1 37.94 120 VAL A O 1
ATOM 907 N N . VAL A 1 121 ? 11.445 2.207 12.305 1 39.81 121 VAL A N 1
ATOM 908 C CA . VAL A 1 121 ? 10.836 3.41 11.75 1 39.81 121 VAL A CA 1
ATOM 909 C C . VAL A 1 121 ? 11.156 3.504 10.258 1 39.81 121 VAL A C 1
ATOM 911 O O . VAL A 1 121 ? 12.32 3.562 9.867 1 39.81 121 VAL A O 1
ATOM 914 N N . GLY A 1 122 ? 10.367 3.434 9.289 1 44.91 122 GLY A N 1
ATOM 915 C CA . GLY A 1 122 ? 10.492 3.912 7.922 1 44.91 122 GLY A CA 1
ATOM 916 C C . GLY A 1 122 ? 10.359 2.809 6.887 1 44.91 122 GLY A C 1
ATOM 917 O O . GLY A 1 122 ? 9.734 3 5.84 1 44.91 122 GLY A O 1
ATOM 918 N N . ALA A 1 123 ? 11.453 1.763 7.023 1 45.44 123 ALA A N 1
ATOM 919 C CA . ALA A 1 123 ? 11.578 1.05 5.754 1 45.44 123 ALA A CA 1
ATOM 920 C C . ALA A 1 123 ? 10.555 -0.072 5.648 1 45.44 123 ALA A C 1
ATOM 922 O O . ALA A 1 123 ? 10.516 -0.972 6.492 1 45.44 123 ALA A O 1
ATOM 923 N N . THR A 1 124 ? 9.32 0.165 5.32 1 51.75 124 THR A N 1
ATOM 924 C CA . THR A 1 124 ? 8.398 -0.915 4.984 1 51.75 124 THR A CA 1
ATOM 925 C C . THR A 1 124 ? 8.969 -1.778 3.859 1 51.75 124 THR A C 1
ATOM 927 O O . THR A 1 124 ? 9.484 -1.257 2.871 1 51.75 124 THR A O 1
ATOM 930 N N . LYS A 1 125 ? 9.391 -3.068 4.344 1 60.38 125 LYS A N 1
ATOM 931 C CA . LYS A 1 125 ? 9.836 -3.906 3.234 1 60.38 125 LYS A CA 1
ATOM 932 C C . LYS A 1 125 ? 8.703 -4.168 2.25 1 60.38 125 LYS A C 1
ATOM 934 O O . LYS A 1 125 ? 7.586 -4.508 2.654 1 60.38 125 LYS A O 1
ATOM 939 N N . LYS A 1 126 ? 8.906 -3.801 1.013 1 69.31 126 LYS A N 1
ATOM 940 C CA . LYS A 1 126 ? 7.977 -4.074 -0.077 1 69.31 126 LYS A CA 1
ATOM 941 C C . LYS A 1 126 ? 7.707 -5.57 -0.207 1 69.31 126 LYS A C 1
ATOM 943 O O . LYS A 1 126 ? 8.594 -6.391 0.024 1 69.31 126 LYS A O 1
ATOM 948 N N . GLY A 1 127 ? 6.441 -5.789 -0.427 1 80 127 GLY A N 1
ATOM 949 C CA . GLY A 1 127 ? 6.117 -7.176 -0.725 1 80 127 GLY A CA 1
ATOM 950 C C . GLY A 1 127 ? 6.879 -7.723 -1.916 1 80 127 GLY A C 1
ATOM 951 O O . GLY A 1 127 ? 7.078 -7.023 -2.91 1 80 127 GLY A O 1
ATOM 952 N N . LYS A 1 128 ? 7.414 -8.922 -1.711 1 86.06 128 LYS A N 1
ATOM 953 C CA . LYS A 1 128 ? 8.023 -9.648 -2.818 1 86.06 128 LYS A CA 1
ATOM 954 C C . LYS A 1 128 ? 7.336 -10.992 -3.045 1 86.06 128 LYS A C 1
ATOM 956 O O . LYS A 1 128 ? 7.199 -11.789 -2.117 1 86.06 128 LYS A O 1
ATOM 961 N N . LEU A 1 129 ? 6.855 -11.133 -4.301 1 92.94 129 LEU A N 1
ATOM 962 C CA . LEU A 1 129 ? 6.176 -12.367 -4.699 1 92.94 129 LEU A CA 1
ATOM 963 C C . LEU A 1 129 ? 7.031 -13.172 -5.664 1 92.94 129 LEU A C 1
ATOM 965 O O . LEU A 1 129 ? 7.559 -12.625 -6.641 1 92.94 129 LEU A O 1
ATOM 969 N N . LYS A 1 130 ? 7.191 -14.414 -5.297 1 95.62 130 LYS A N 1
ATOM 970 C CA . LYS A 1 130 ? 7.672 -15.383 -6.277 1 95.62 130 LYS A CA 1
ATOM 971 C C . LYS A 1 130 ? 6.516 -16.188 -6.871 1 95.62 130 LYS A C 1
ATOM 973 O O . LYS A 1 130 ? 5.66 -16.688 -6.137 1 95.62 130 LYS A O 1
ATOM 978 N N . ILE A 1 131 ? 6.5 -16.234 -8.172 1 97.06 131 ILE A N 1
ATOM 979 C CA . ILE A 1 131 ? 5.555 -17.125 -8.852 1 97.06 131 ILE A CA 1
ATOM 980 C C . ILE A 1 131 ? 6.199 -18.484 -9.102 1 97.06 131 ILE A C 1
ATOM 982 O O . ILE A 1 131 ? 7.207 -18.578 -9.805 1 97.06 131 ILE A O 1
ATOM 986 N N . MET A 1 132 ? 5.609 -19.438 -8.445 1 96.44 132 MET A N 1
ATOM 987 C CA . MET A 1 132 ? 6.105 -20.797 -8.586 1 96.44 132 MET A CA 1
ATOM 988 C C . MET A 1 132 ? 5.266 -21.594 -9.586 1 96.44 132 MET A C 1
ATOM 990 O O . MET A 1 132 ? 4.043 -21.422 -9.648 1 96.44 132 MET A O 1
ATOM 994 N N . GLY A 1 133 ? 5.93 -22.438 -10.398 1 96.19 133 GLY A N 1
ATOM 995 C CA . GLY A 1 133 ? 5.273 -23.312 -11.352 1 96.19 133 GLY A CA 1
ATOM 996 C C . GLY A 1 133 ? 5.641 -24.766 -11.18 1 96.19 133 GLY A C 1
ATOM 997 O O . GLY A 1 133 ? 6.793 -25.094 -10.883 1 96.19 133 GLY A O 1
ATOM 998 N N . GLN A 1 134 ? 4.594 -25.578 -11.258 1 94.62 134 GLN A N 1
ATOM 999 C CA . GLN A 1 134 ? 4.781 -27.031 -11.242 1 94.62 134 GLN A CA 1
ATOM 1000 C C . GLN A 1 134 ? 4.867 -27.594 -12.656 1 94.62 134 GLN A C 1
ATOM 1002 O O . GLN A 1 134 ? 3.967 -27.375 -13.469 1 94.62 134 GLN A O 1
ATOM 1007 N N . THR A 1 135 ? 6.113 -28.188 -12.938 1 86.25 135 THR A N 1
ATOM 1008 C CA . THR A 1 135 ? 6.301 -28.75 -14.266 1 86.25 135 THR A CA 1
ATOM 1009 C C . THR A 1 135 ? 5.855 -30.219 -14.289 1 86.25 135 THR A C 1
ATOM 1011 O O . THR A 1 135 ? 5.91 -30.906 -13.266 1 86.25 135 THR A O 1
ATOM 1014 N N . THR A 1 136 ? 4.992 -30.562 -15.266 1 69.69 136 THR A N 1
ATOM 1015 C CA . THR A 1 136 ? 4.645 -31.969 -15.438 1 69.69 136 THR A CA 1
ATOM 1016 C C . THR A 1 136 ? 5.844 -32.75 -15.953 1 69.69 136 THR A C 1
ATOM 1018 O O . THR A 1 136 ? 6.586 -32.281 -16.812 1 69.69 136 THR A O 1
ATOM 1021 N N . ASN A 1 137 ? 6.641 -33.438 -15.164 1 54.44 137 ASN A N 1
ATOM 1022 C CA . ASN A 1 137 ? 7.703 -34.312 -15.648 1 54.44 137 ASN A CA 1
ATOM 1023 C C . ASN A 1 137 ? 7.23 -35.188 -16.812 1 54.44 137 ASN A C 1
ATOM 1025 O O . ASN A 1 137 ? 6.414 -36.094 -16.641 1 54.44 137 ASN A O 1
ATOM 1029 N N . ASP A 1 138 ? 6.652 -34.781 -17.781 1 47.06 138 ASP A N 1
ATOM 1030 C CA . ASP A 1 138 ? 6.609 -35.781 -18.844 1 47.06 138 ASP A CA 1
ATOM 1031 C C . ASP A 1 138 ? 8.016 -36.125 -19.312 1 47.06 138 ASP A C 1
ATOM 1033 O O . ASP A 1 138 ? 8.188 -36.75 -20.359 1 47.06 138 ASP A O 1
ATOM 1037 N N . GLY A 1 139 ? 9.086 -36.031 -18.5 1 37.06 139 GLY A N 1
ATOM 1038 C CA . GLY A 1 139 ? 10.164 -36.844 -19.031 1 37.06 139 GLY A CA 1
ATOM 1039 C C . GLY A 1 139 ? 9.891 -38.344 -18.953 1 37.06 139 GLY A C 1
ATOM 1040 O O . GLY A 1 139 ? 9.055 -38.781 -18.156 1 37.06 139 GLY A O 1
ATOM 1041 N N . MET B 1 1 ? -28.797 -33.969 41.156 1 22.38 1 MET B N 1
ATOM 1042 C CA . MET B 1 1 ? -28.234 -34.844 40.156 1 22.38 1 MET B CA 1
ATOM 1043 C C . MET B 1 1 ? -27.453 -34.062 39.094 1 22.38 1 MET B C 1
ATOM 1045 O O . MET B 1 1 ? -26.469 -34.562 38.531 1 22.38 1 MET B O 1
ATOM 1049 N N . ILE B 1 2 ? -27.828 -32.781 38.531 1 22.02 2 ILE B N 1
ATOM 1050 C CA . ILE B 1 2 ? -27.594 -32.781 37.094 1 22.02 2 ILE B CA 1
ATOM 1051 C C . ILE B 1 2 ? -26.094 -32.781 36.812 1 22.02 2 ILE B C 1
ATOM 1053 O O . ILE B 1 2 ? -25.312 -32.312 37.625 1 22.02 2 ILE B O 1
ATOM 1057 N N . LEU B 1 3 ? -25.797 -32.719 35.469 1 24.38 3 LEU B N 1
ATOM 1058 C CA . LEU B 1 3 ? -24.984 -33.188 34.344 1 24.38 3 LEU B CA 1
ATOM 1059 C C . LEU B 1 3 ? -23.656 -32.438 34.281 1 24.38 3 LEU B C 1
ATOM 1061 O O . LEU B 1 3 ? -23.484 -31.406 34.938 1 24.38 3 LEU B O 1
ATOM 1065 N N . ARG B 1 4 ? -23.188 -32.031 32.969 1 23.5 4 ARG B N 1
ATOM 1066 C CA . ARG B 1 4 ? -22.344 -32.5 31.859 1 23.5 4 ARG B CA 1
ATOM 1067 C C . ARG B 1 4 ? -21.094 -31.625 31.719 1 23.5 4 ARG B C 1
ATOM 1069 O O . ARG B 1 4 ? -20 -32.125 31.5 1 23.5 4 ARG B O 1
ATOM 1076 N N . LEU B 1 5 ? -20.875 -30.172 31.469 1 24.8 5 LEU B N 1
ATOM 1077 C CA . LEU B 1 5 ? -20.219 -30 30.172 1 24.8 5 LEU B CA 1
ATOM 1078 C C . LEU B 1 5 ? -18.703 -30.078 30.328 1 24.8 5 LEU B C 1
ATOM 1080 O O . LEU B 1 5 ? -18.125 -29.344 31.125 1 24.8 5 LEU B O 1
ATOM 1084 N N . VAL B 1 6 ? -17.938 -31.125 29.859 1 27.39 6 VAL B N 1
ATOM 1085 C CA . VAL B 1 6 ? -16.641 -31.672 29.516 1 27.39 6 VAL B CA 1
ATOM 1086 C C . VAL B 1 6 ? -15.992 -30.828 28.422 1 27.39 6 VAL B C 1
ATOM 1088 O O . VAL B 1 6 ? -14.938 -31.188 27.891 1 27.39 6 VAL B O 1
ATOM 1091 N N . ASN B 1 7 ? -16.266 -29.641 28.219 1 24.55 7 ASN B N 1
ATOM 1092 C CA . ASN B 1 7 ? -15.773 -29.422 26.859 1 24.55 7 ASN B CA 1
ATOM 1093 C C . ASN B 1 7 ? -14.312 -29.844 26.719 1 24.55 7 ASN B C 1
ATOM 1095 O O . ASN B 1 7 ? -13.555 -29.781 27.688 1 24.55 7 ASN B O 1
ATOM 1099 N N . VAL B 1 8 ? -13.93 -30.484 25.516 1 24.31 8 VAL B N 1
ATOM 1100 C CA . VAL B 1 8 ? -13.047 -31.109 24.547 1 24.31 8 VAL B CA 1
ATOM 1101 C C . VAL B 1 8 ? -11.898 -30.172 24.203 1 24.31 8 VAL B C 1
ATOM 1103 O O . VAL B 1 8 ? -12.125 -29 23.859 1 24.31 8 VAL B O 1
ATOM 1106 N N . ALA B 1 9 ? -10.68 -30.328 24.719 1 25.78 9 ALA B N 1
ATOM 1107 C CA . ALA B 1 9 ? -9.328 -29.953 24.312 1 25.78 9 ALA B CA 1
ATOM 1108 C C . ALA B 1 9 ? -9.133 -30.109 22.812 1 25.78 9 ALA B C 1
ATOM 1110 O O . ALA B 1 9 ? -9.094 -31.234 22.297 1 25.78 9 ALA B O 1
ATOM 1111 N N . ALA B 1 10 ? -9.812 -29.234 22.016 1 25.84 10 ALA B N 1
ATOM 1112 C CA . ALA B 1 10 ? -9.641 -29.469 20.578 1 25.84 10 ALA B CA 1
ATOM 1113 C C . ALA B 1 10 ? -8.164 -29.406 20.188 1 25.84 10 ALA B C 1
ATOM 1115 O O . ALA B 1 10 ? -7.527 -28.344 20.312 1 25.84 10 ALA B O 1
ATOM 1116 N N . LEU B 1 11 ? -7.391 -30.438 20.547 1 25.78 11 LEU B N 1
ATOM 1117 C CA . LEU B 1 11 ? -6.051 -30.688 20.031 1 25.78 11 LEU B CA 1
ATOM 1118 C C . LEU B 1 11 ? -6.027 -30.547 18.5 1 25.78 11 LEU B C 1
ATOM 1120 O O . LEU B 1 11 ? -6.641 -31.359 17.797 1 25.78 11 LEU B O 1
ATOM 1124 N N . VAL B 1 12 ? -6.215 -29.406 18.094 1 27.58 12 VAL B N 1
ATOM 1125 C CA . VAL B 1 12 ? -6.039 -29.406 16.641 1 27.58 12 VAL B CA 1
ATOM 1126 C C . VAL B 1 12 ? -4.66 -29.953 16.281 1 27.58 12 VAL B C 1
ATOM 1128 O O . VAL B 1 12 ? -3.637 -29.359 16.625 1 27.58 12 VAL B O 1
ATOM 1131 N N . LEU B 1 13 ? -4.543 -31.281 16.406 1 28.38 13 LEU B N 1
ATOM 1132 C CA . LEU B 1 13 ? -3.42 -32.062 15.867 1 28.38 13 LEU B CA 1
ATOM 1133 C C . LEU B 1 13 ? -3.205 -31.734 14.391 1 28.38 13 LEU B C 1
ATOM 1135 O O . LEU B 1 13 ? -4.035 -32.094 13.547 1 28.38 13 LEU B O 1
ATOM 1139 N N . ILE B 1 14 ? -2.715 -30.688 14.172 1 30.27 14 ILE B N 1
ATOM 1140 C CA . ILE B 1 14 ? -2.305 -30.578 12.773 1 30.27 14 ILE B CA 1
ATOM 1141 C C . ILE B 1 14 ? -1.306 -31.688 12.445 1 30.27 14 ILE B C 1
ATOM 1143 O O . ILE B 1 14 ? -0.221 -31.75 13.023 1 30.27 14 ILE B O 1
ATOM 1147 N N . MET B 1 15 ? -1.879 -32.875 12.32 1 30.27 15 MET B N 1
ATOM 1148 C CA . MET B 1 15 ? -1.1 -33.969 11.758 1 30.27 15 MET B CA 1
ATOM 1149 C C . MET B 1 15 ? -0.404 -33.531 10.469 1 30.27 15 MET B C 1
ATOM 1151 O O . MET B 1 15 ? -1.062 -33.156 9.5 1 30.27 15 MET B O 1
ATOM 1155 N N . LEU B 1 16 ? 0.728 -33.094 10.641 1 33.06 16 LEU B N 1
ATOM 1156 C CA . LEU B 1 16 ? 1.631 -32.938 9.508 1 33.06 16 LEU B CA 1
ATOM 1157 C C . LEU B 1 16 ? 1.962 -34.281 8.875 1 33.06 16 LEU B C 1
ATOM 1159 O O . LEU B 1 16 ? 2.701 -35.094 9.461 1 33.06 16 LEU B O 1
ATOM 1163 N N . GLY B 1 17 ? 0.906 -35 8.477 1 30.94 17 GLY B N 1
ATOM 1164 C CA . GLY B 1 17 ? 1.297 -36.156 7.676 1 30.94 17 GLY B CA 1
ATOM 1165 C C . GLY B 1 17 ? 2.314 -35.812 6.602 1 30.94 17 GLY B C 1
ATOM 1166 O O . GLY B 1 17 ? 2.195 -34.781 5.934 1 30.94 17 GLY B O 1
ATOM 1167 N N . SER B 1 18 ? 3.445 -36.406 6.77 1 36.5 18 SER B N 1
ATOM 1168 C CA . SER B 1 18 ? 4.5 -36.406 5.766 1 36.5 18 SER B CA 1
ATOM 1169 C C . SER B 1 18 ? 4.008 -37.031 4.457 1 36.5 18 SER B C 1
ATOM 1171 O O . SER B 1 18 ? 3.955 -38.25 4.32 1 36.5 18 SER B O 1
ATOM 1173 N N . SER B 1 19 ? 2.838 -36.812 3.91 1 38.53 19 SER B N 1
ATOM 1174 C CA . SER B 1 19 ? 2.631 -37.469 2.623 1 38.53 19 SER B CA 1
ATOM 1175 C C . SER B 1 19 ? 3.854 -37.312 1.725 1 38.53 19 SER B C 1
ATOM 1177 O O . SER B 1 19 ? 4.543 -36.281 1.768 1 38.53 19 SER B O 1
ATOM 1179 N N . ALA B 1 20 ? 4.41 -38.344 1.346 1 38.22 20 ALA B N 1
ATOM 1180 C CA . ALA B 1 20 ? 5.363 -38.438 0.243 1 38.22 20 ALA B CA 1
ATOM 1181 C C . ALA B 1 20 ? 4.941 -37.562 -0.923 1 38.22 20 ALA B C 1
ATOM 1183 O O . ALA B 1 20 ? 4.016 -37.906 -1.667 1 38.22 20 ALA B O 1
ATOM 1184 N N . VAL B 1 21 ? 4.652 -36.344 -0.687 1 41.09 21 VAL B N 1
ATOM 1185 C CA . VAL B 1 21 ? 4.324 -35.5 -1.827 1 41.09 21 VAL B CA 1
ATOM 1186 C C . VAL B 1 21 ? 5.297 -35.75 -2.973 1 41.09 21 VAL B C 1
ATOM 1188 O O . VAL B 1 21 ? 6.516 -35.719 -2.779 1 41.09 21 VAL B O 1
ATOM 1191 N N . GLN B 1 22 ? 5.086 -36.781 -3.781 1 41.5 22 GLN B N 1
ATOM 1192 C CA . GLN B 1 22 ? 5.797 -36.719 -5.051 1 41.5 22 GLN B CA 1
ATOM 1193 C C . GLN B 1 22 ? 6.305 -35.281 -5.328 1 41.5 22 GLN B C 1
ATOM 1195 O O . GLN B 1 22 ? 5.531 -34.344 -5.312 1 41.5 22 GLN B O 1
ATOM 1200 N N . ALA B 1 23 ? 7.434 -34.969 -4.941 1 47.41 23 ALA B N 1
ATOM 1201 C CA . ALA B 1 23 ? 8.141 -33.688 -4.969 1 47.41 23 ALA B CA 1
ATOM 1202 C C . ALA B 1 23 ? 7.887 -32.969 -6.281 1 47.41 23 ALA B C 1
ATOM 1204 O O . ALA B 1 23 ? 8.445 -33.312 -7.32 1 47.41 23 ALA B O 1
ATOM 1205 N N . SER B 1 24 ? 6.668 -33.031 -6.805 1 58.09 24 SER B N 1
ATOM 1206 C CA . SER B 1 24 ? 6.594 -32.156 -7.977 1 58.09 24 SER B CA 1
ATOM 1207 C C . SER B 1 24 ? 7.383 -30.875 -7.766 1 58.09 24 SER B C 1
ATOM 1209 O O . SER B 1 24 ? 7.293 -30.25 -6.707 1 58.09 24 SER B O 1
ATOM 1211 N N . ASP B 1 25 ? 8.508 -30.938 -8.586 1 81.62 25 ASP B 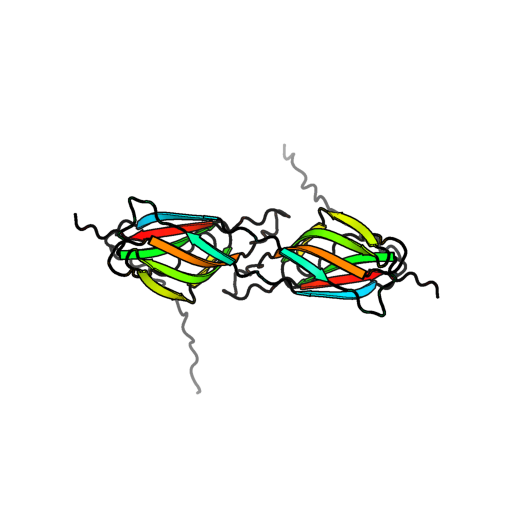N 1
ATOM 1212 C CA . ASP B 1 25 ? 9.523 -29.906 -8.398 1 81.62 25 ASP B CA 1
ATOM 1213 C C . ASP B 1 25 ? 8.977 -28.531 -8.75 1 81.62 25 ASP B C 1
ATOM 1215 O O . ASP B 1 25 ? 8.484 -28.312 -9.859 1 81.62 25 ASP B O 1
ATOM 1219 N N . TRP B 1 26 ? 8.539 -27.859 -7.852 1 92.19 26 TRP B N 1
ATOM 1220 C CA . TRP B 1 26 ? 8.227 -26.453 -8.062 1 92.19 26 TRP B CA 1
ATOM 1221 C C . TRP B 1 26 ? 9.484 -25.672 -8.43 1 92.19 26 TRP B C 1
ATOM 1223 O O . TRP B 1 26 ? 10.547 -25.875 -7.852 1 92.19 26 TRP B O 1
ATOM 1233 N N . VAL B 1 27 ? 9.352 -24.984 -9.586 1 93.44 27 VAL B N 1
ATOM 1234 C CA . VAL B 1 27 ? 10.422 -24.094 -10 1 93.44 27 VAL B CA 1
ATOM 1235 C C . VAL B 1 27 ? 9.922 -22.656 -10 1 93.44 27 VAL B C 1
ATOM 1237 O O . VAL B 1 27 ? 8.75 -22.391 -10.289 1 93.44 27 VAL B O 1
ATOM 1240 N N . GLN B 1 28 ? 10.812 -21.688 -9.672 1 95.12 28 GLN B N 1
ATOM 1241 C CA . GLN B 1 28 ? 10.453 -20.281 -9.805 1 95.12 28 GLN B CA 1
ATOM 1242 C C . GLN B 1 28 ? 10.352 -19.875 -11.273 1 95.12 28 GLN B C 1
ATOM 1244 O O . GLN B 1 28 ? 11.305 -20.031 -12.031 1 95.12 28 GLN B O 1
ATOM 1249 N N . ILE B 1 29 ? 9.203 -19.344 -11.641 1 94.62 29 ILE B N 1
ATOM 1250 C CA . ILE B 1 29 ? 9.039 -19.031 -13.062 1 94.62 29 ILE B CA 1
ATOM 1251 C C . ILE B 1 29 ? 8.984 -17.516 -13.25 1 94.62 29 ILE B C 1
ATOM 1253 O O . ILE B 1 29 ? 9.094 -17.016 -14.375 1 94.62 29 ILE B O 1
ATOM 1257 N N . SER B 1 30 ? 8.766 -16.734 -12.273 1 93.12 30 SER B N 1
ATOM 1258 C CA . SER B 1 30 ? 8.773 -15.281 -12.297 1 93.12 30 SER B CA 1
ATOM 1259 C C . SER B 1 30 ? 8.891 -14.703 -10.891 1 93.12 30 SER B C 1
ATOM 1261 O O . SER B 1 30 ? 8.867 -15.445 -9.906 1 93.12 30 SER B O 1
ATOM 1263 N N . GLU B 1 31 ? 9.141 -13.367 -10.789 1 91.62 31 GLU B N 1
ATOM 1264 C CA . GLU B 1 31 ? 9.188 -12.641 -9.523 1 91.62 31 GLU B CA 1
ATOM 12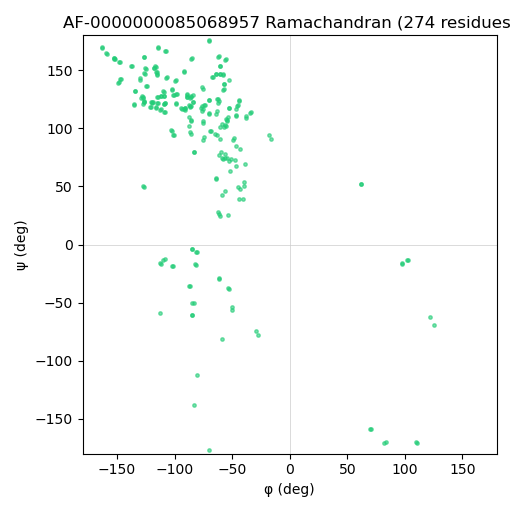65 C C . GLU B 1 31 ? 8.664 -11.211 -9.688 1 91.62 31 GLU B C 1
ATOM 1267 O O . GLU B 1 31 ? 8.805 -10.617 -10.758 1 91.62 31 GLU B O 1
ATOM 1272 N N . LYS B 1 32 ? 7.945 -10.75 -8.656 1 87.12 32 LYS B N 1
ATOM 1273 C CA . LYS B 1 32 ? 7.453 -9.375 -8.641 1 87.12 32 LYS B CA 1
ATOM 1274 C C . LYS B 1 32 ? 7.672 -8.727 -7.281 1 87.12 32 LYS B C 1
ATOM 1276 O O . LYS B 1 32 ? 7.262 -9.273 -6.254 1 87.12 32 LYS B O 1
ATOM 1281 N N . THR B 1 33 ? 8.422 -7.672 -7.312 1 81.25 33 THR B N 1
ATOM 1282 C CA . THR B 1 33 ? 8.422 -6.781 -6.156 1 81.25 33 THR B CA 1
ATOM 1283 C C . THR B 1 33 ? 7.297 -5.758 -6.258 1 81.25 33 THR B C 1
ATOM 1285 O O . THR B 1 33 ? 7.172 -5.062 -7.27 1 81.25 33 THR B O 1
ATOM 1288 N N . VAL B 1 34 ? 6.453 -5.84 -5.27 1 76.25 34 VAL B N 1
ATOM 1289 C C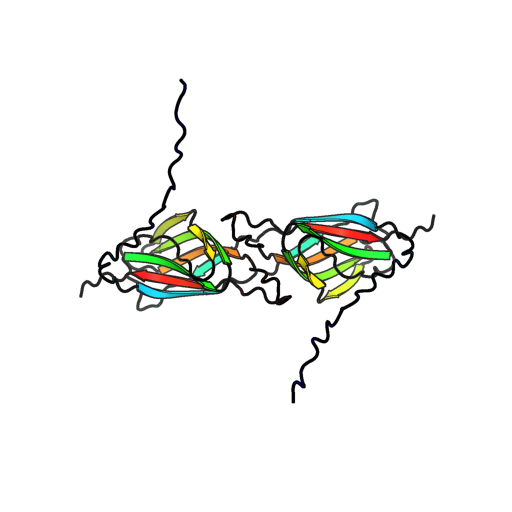A . VAL B 1 34 ? 5.289 -4.957 -5.312 1 76.25 34 VAL B CA 1
ATOM 1290 C C . VAL B 1 34 ? 5.703 -3.539 -4.922 1 76.25 34 VAL B C 1
ATOM 1292 O O . VAL B 1 34 ? 6.531 -3.35 -4.027 1 76.25 34 VAL B O 1
ATOM 1295 N N . ASN B 1 35 ? 5.504 -2.641 -5.832 1 59.75 35 ASN B N 1
ATOM 1296 C CA . ASN B 1 35 ? 5.82 -1.252 -5.52 1 59.75 35 ASN B CA 1
ATOM 1297 C C . ASN B 1 35 ? 4.777 -0.633 -4.594 1 59.75 35 ASN B C 1
ATOM 1299 O O . ASN B 1 35 ? 3.576 -0.839 -4.781 1 59.75 35 ASN B O 1
ATOM 1303 N N . TYR B 1 36 ? 5.258 -0.243 -3.543 1 55.44 36 TYR B N 1
ATOM 1304 C CA . TYR B 1 36 ? 4.383 0.693 -2.846 1 55.44 36 TYR B CA 1
ATOM 1305 C C . TYR B 1 36 ? 3.998 1.856 -3.752 1 55.44 36 TYR B C 1
ATOM 1307 O O . TYR B 1 36 ? 4.859 2.471 -4.387 1 55.44 36 TYR B O 1
ATOM 1315 N N . LYS B 1 37 ? 2.789 1.715 -4.094 1 58.31 37 LYS B N 1
ATOM 1316 C CA . LYS B 1 37 ? 2.543 2.84 -4.992 1 58.31 37 LYS B CA 1
ATOM 1317 C C . LYS B 1 37 ? 2.398 4.145 -4.215 1 58.31 37 LYS B C 1
ATOM 1319 O O . LYS B 1 37 ? 1.606 4.227 -3.271 1 58.31 37 LYS B O 1
ATOM 1324 N N . THR B 1 38 ? 3.492 4.852 -4.352 1 69.81 38 THR B N 1
ATOM 1325 C CA . THR B 1 38 ? 3.406 6.238 -3.906 1 69.81 38 THR B CA 1
ATOM 1326 C C . THR B 1 38 ? 2.221 6.945 -4.559 1 69.81 38 THR B C 1
ATOM 1328 O O . THR B 1 38 ? 2.031 6.859 -5.773 1 69.81 38 THR B O 1
ATOM 1331 N N . GLU B 1 39 ? 1.3 7.359 -3.67 1 75.75 39 GLU B N 1
ATOM 1332 C CA . GLU B 1 39 ? 0.125 8.094 -4.137 1 75.75 39 GLU B CA 1
ATOM 1333 C C . GLU B 1 39 ? 0.215 9.57 -3.773 1 75.75 39 GLU B C 1
ATOM 1335 O O . GLU B 1 39 ? 0.836 9.93 -2.771 1 75.75 39 GLU B O 1
ATOM 1340 N N . THR B 1 40 ? -0.266 10.344 -4.637 1 82.62 40 THR B N 1
ATOM 1341 C CA . THR B 1 40 ? -0.451 11.766 -4.355 1 82.62 40 THR B CA 1
ATOM 1342 C C . THR B 1 40 ? -1.931 12.133 -4.391 1 82.62 40 THR B C 1
ATOM 1344 O O . THR B 1 40 ? -2.625 11.852 -5.367 1 82.62 40 THR B O 1
ATOM 1347 N N . ASP B 1 41 ? -2.424 12.594 -3.238 1 86.19 41 ASP B N 1
ATOM 1348 C CA . 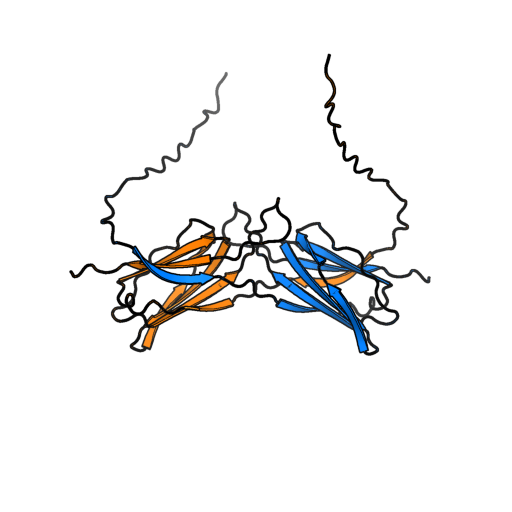ASP B 1 41 ? -3.799 13.078 -3.166 1 86.19 41 ASP B CA 1
ATOM 1349 C C . ASP B 1 41 ? -3.836 14.562 -2.803 1 86.19 41 ASP B C 1
ATOM 1351 O O . ASP B 1 41 ? -2.881 15.086 -2.229 1 86.19 41 ASP B O 1
ATOM 1355 N N . THR B 1 42 ? -4.898 15.242 -3.227 1 90.75 42 THR B N 1
ATOM 1356 C CA . THR B 1 42 ? -5.129 16.641 -2.865 1 90.75 42 THR B CA 1
ATOM 1357 C C . THR B 1 42 ? -6.34 16.766 -1.944 1 90.75 42 THR B C 1
ATOM 1359 O O . THR B 1 42 ? -7.395 16.188 -2.215 1 90.75 42 THR B O 1
ATOM 1362 N N . VAL B 1 43 ? -6.145 17.438 -0.794 1 92.81 43 VAL B N 1
ATOM 1363 C CA . VAL B 1 43 ? -7.262 17.719 0.106 1 92.81 43 VAL B CA 1
ATOM 1364 C C . VAL B 1 43 ? -7.492 19.219 0.195 1 92.81 43 VAL B C 1
ATOM 1366 O O . VAL B 1 43 ? -6.551 20 0.091 1 92.81 43 VAL B O 1
ATOM 1369 N N . THR B 1 44 ? -8.695 19.578 0.377 1 93 44 THR B N 1
ATOM 1370 C CA . THR B 1 44 ? -9.086 20.984 0.528 1 93 44 THR B CA 1
ATOM 1371 C C . THR B 1 44 ? -9.641 21.234 1.928 1 93 44 THR B C 1
ATOM 1373 O O . THR B 1 44 ? -10.531 20.516 2.393 1 93 44 THR B O 1
ATOM 1376 N N . PRO B 1 45 ? -9.047 22.219 2.547 1 93.44 45 PRO B N 1
ATOM 1377 C CA . PRO B 1 45 ? -9.609 22.578 3.852 1 93.44 45 PRO B CA 1
ATOM 1378 C C . PRO B 1 45 ? -11.07 23.016 3.77 1 93.44 45 PRO B C 1
ATOM 1380 O O . PRO B 1 45 ? -11.523 23.484 2.725 1 93.44 45 PRO B O 1
ATOM 1383 N N . LYS B 1 46 ? -11.789 22.812 4.91 1 91.12 46 LYS B N 1
ATOM 1384 C CA . LYS B 1 46 ? -13.141 23.344 5.031 1 91.12 46 LYS B CA 1
ATOM 1385 C C . LYS B 1 46 ? -13.164 24.859 4.844 1 91.12 46 LYS B C 1
ATOM 1387 O O . LYS B 1 46 ? -12.25 25.547 5.289 1 91.12 46 LYS B O 1
ATOM 1392 N N . LYS B 1 47 ? -14.242 25.312 4.258 1 82.62 47 LYS B N 1
ATOM 1393 C CA . LYS B 1 47 ? -14.383 26.719 3.898 1 82.62 47 LYS B CA 1
ATOM 1394 C C . LYS B 1 47 ? -14.125 27.625 5.102 1 82.62 47 LYS B C 1
ATOM 1396 O O . LYS B 1 47 ? -13.461 28.656 4.98 1 82.62 47 LYS B O 1
ATOM 1401 N N . ALA B 1 48 ? -14.539 27.266 6.223 1 81.44 48 ALA B N 1
ATOM 1402 C CA . ALA B 1 48 ? -14.438 28.109 7.414 1 81.44 48 ALA B CA 1
ATOM 1403 C C . ALA B 1 48 ? -13.039 28.031 8.016 1 81.44 48 ALA B C 1
ATOM 1405 O O . ALA B 1 48 ? -12.688 28.859 8.867 1 81.44 48 ALA B O 1
ATOM 1406 N N . GLU B 1 49 ? -12.195 27.172 7.5 1 83.81 49 GLU B N 1
ATOM 1407 C CA . GLU B 1 49 ? -10.914 26.906 8.148 1 83.81 49 GLU B CA 1
ATOM 1408 C C . GLU B 1 49 ? -9.75 27.062 7.172 1 83.81 49 GLU B C 1
ATOM 1410 O O . GLU B 1 49 ? -8.852 26.219 7.141 1 83.81 49 GLU B O 1
ATOM 1415 N N . LYS B 1 50 ? -9.742 28.188 6.488 1 88.94 50 LYS B N 1
ATOM 1416 C CA . LYS B 1 50 ? -8.727 28.359 5.453 1 88.94 50 LYS B CA 1
ATOM 1417 C C . LYS B 1 50 ? -7.594 29.266 5.938 1 88.94 50 LYS B C 1
ATOM 1419 O O . LYS B 1 50 ? -6.531 29.328 5.312 1 88.94 50 LYS B O 1
ATOM 1424 N N . GLN B 1 51 ? -7.84 30.062 7.012 1 93.5 51 GLN B N 1
ATOM 1425 C CA . GLN B 1 51 ? -6.789 30.891 7.578 1 93.5 51 GLN B CA 1
ATOM 1426 C C . GLN B 1 51 ? -6.188 30.25 8.828 1 93.5 51 GLN B C 1
ATOM 1428 O O . GLN B 1 51 ? -6.727 30.406 9.922 1 93.5 51 GLN B O 1
ATOM 1433 N N . VAL B 1 52 ? -5.141 29.547 8.594 1 94.69 52 VAL B N 1
ATOM 1434 C CA . VAL B 1 52 ? -4.434 28.875 9.68 1 94.69 52 VAL B CA 1
ATOM 1435 C C . VAL B 1 52 ? -2.961 29.266 9.656 1 94.69 52 VAL B C 1
ATOM 1437 O O . VAL B 1 52 ? -2.396 29.531 8.594 1 94.69 52 VAL B O 1
ATOM 1440 N N . SER B 1 53 ? -2.414 29.312 10.82 1 95.88 53 SER B N 1
ATOM 1441 C CA . SER B 1 53 ? -1.001 29.656 10.922 1 95.88 53 SER B CA 1
ATOM 1442 C C . SER B 1 53 ? -0.119 28.422 10.789 1 95.88 53 SER B C 1
ATOM 1444 O O . SER B 1 53 ? 1.01 28.5 10.305 1 95.88 53 SER B O 1
ATOM 1446 N N . HIS B 1 54 ? -0.548 27.297 11.297 1 96.75 54 HIS B N 1
ATOM 1447 C CA . HIS B 1 54 ? 0.167 26.016 11.234 1 96.75 54 HIS B CA 1
ATOM 1448 C C . HIS B 1 54 ? -0.779 24.875 10.906 1 96.75 54 HIS B C 1
ATOM 1450 O O . HIS B 1 54 ? -1.98 24.953 11.172 1 96.75 54 HIS B O 1
ATOM 1456 N N . ILE B 1 55 ? -0.241 23.828 10.305 1 97.38 55 ILE B N 1
ATOM 1457 C CA . ILE B 1 55 ? -0.975 22.578 10.148 1 97.38 55 ILE B CA 1
ATOM 1458 C C . ILE B 1 55 ? -0.145 21.422 10.695 1 97.38 55 ILE B C 1
ATO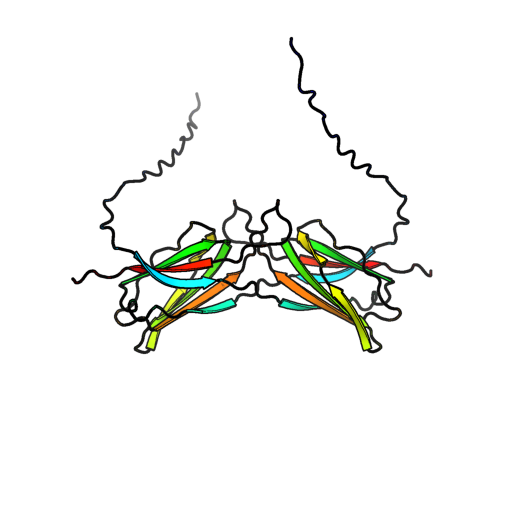M 1460 O O . ILE B 1 55 ? 1.066 21.562 10.891 1 97.38 55 ILE B O 1
ATOM 1464 N N . LYS B 1 56 ? -0.719 20.312 10.984 1 96.81 56 LYS B N 1
ATOM 1465 C CA . LYS B 1 56 ? -0.097 19.016 11.234 1 96.81 56 LYS B CA 1
ATOM 1466 C C . LYS B 1 56 ? -1.002 17.875 10.773 1 96.81 56 LYS B C 1
ATOM 1468 O O . LYS B 1 56 ? -2.213 18.062 10.633 1 96.81 56 LYS B O 1
ATOM 1473 N N . LEU B 1 57 ? -0.447 16.766 10.508 1 96.31 57 LEU B N 1
ATOM 1474 C CA . LEU B 1 57 ? -1.172 15.562 10.125 1 96.31 57 LEU B CA 1
ATOM 1475 C C . LEU B 1 57 ? -1.293 14.602 11.312 1 96.31 57 LEU B C 1
ATOM 1477 O O . LEU B 1 57 ? -0.301 14.312 11.977 1 96.31 57 LEU B O 1
ATOM 1481 N N . LYS B 1 58 ? -2.465 14.164 11.578 1 94.88 58 LYS B N 1
ATOM 1482 C CA . LYS B 1 58 ? -2.703 13.164 12.609 1 94.88 58 LYS B CA 1
ATOM 1483 C C . LYS B 1 58 ? -3.24 11.867 12.008 1 94.88 58 LYS B C 1
ATOM 1485 O O . LYS B 1 58 ? -4.277 11.867 11.336 1 94.88 58 LYS B O 1
ATOM 1490 N N . CYS B 1 59 ? -2.488 10.828 12.281 1 90.12 59 CYS B N 1
ATOM 1491 C CA . CYS B 1 59 ? -2.977 9.531 11.844 1 90.12 59 CYS B CA 1
ATOM 1492 C C . CYS B 1 59 ? -3.896 8.914 12.891 1 90.12 59 CYS B C 1
ATOM 1494 O O . CYS B 1 59 ? -3.473 8.648 14.016 1 90.12 59 CYS B O 1
ATOM 1496 N N . VAL B 1 60 ? -5.117 8.688 12.508 1 91.25 60 VAL B N 1
ATOM 1497 C CA . VAL B 1 60 ? -6.086 8.234 13.508 1 91.25 60 VAL B CA 1
ATOM 1498 C C . VAL B 1 60 ? -6.43 6.77 13.266 1 91.25 60 VAL B C 1
ATOM 1500 O O . VAL B 1 60 ? -7.102 6.141 14.094 1 91.25 60 VAL B O 1
ATOM 1503 N N . GLN B 1 61 ? -6.027 6.281 12.117 1 81 61 GLN B N 1
ATOM 1504 C CA . GLN B 1 61 ? -6.242 4.879 11.781 1 81 61 GLN B CA 1
ATOM 1505 C C . GLN B 1 61 ? -5.137 4.355 10.867 1 81 61 GLN B C 1
ATOM 1507 O O . GLN B 1 61 ? -4.695 5.055 9.953 1 81 61 GLN B O 1
ATOM 1512 N N . GLY B 1 62 ? -4.641 3.09 11.086 1 77.38 62 GLY B N 1
ATOM 1513 C CA . GLY B 1 62 ? -3.652 2.463 10.227 1 77.38 62 GLY B CA 1
ATOM 1514 C C . GLY B 1 62 ? -2.281 3.104 10.32 1 77.38 62 GLY B C 1
ATOM 1515 O O . GLY B 1 62 ? -1.888 3.582 11.383 1 77.38 62 GLY B O 1
ATOM 1516 N N . THR B 1 63 ? -1.532 2.869 9.273 1 78.38 63 THR B N 1
ATOM 1517 C CA . THR B 1 63 ? -0.186 3.41 9.117 1 78.38 63 THR B CA 1
ATOM 1518 C C . THR B 1 63 ? 0.012 3.986 7.723 1 78.38 63 THR B C 1
ATOM 1520 O O . THR B 1 63 ? -0.423 3.393 6.734 1 78.38 63 THR B O 1
ATOM 1523 N N . VAL B 1 64 ? 0.556 5.203 7.711 1 82.5 64 VAL B N 1
ATOM 1524 C CA . VAL B 1 64 ? 0.861 5.879 6.453 1 82.5 64 VAL B CA 1
ATOM 1525 C C . VAL B 1 64 ? 2.316 6.34 6.457 1 82.5 64 VAL B C 1
ATOM 1527 O O . VAL B 1 64 ? 2.783 6.941 7.43 1 82.5 64 VAL B O 1
ATOM 1530 N N . ASN B 1 65 ? 3.033 5.988 5.461 1 81.25 65 ASN B N 1
ATOM 1531 C CA . ASN B 1 65 ? 4.344 6.598 5.246 1 81.25 65 ASN B CA 1
ATOM 1532 C C . ASN B 1 65 ? 4.23 7.898 4.461 1 81.25 65 ASN B C 1
ATOM 1534 O O . ASN B 1 65 ? 3.992 7.883 3.25 1 81.25 65 ASN B O 1
ATOM 1538 N N . MET B 1 66 ? 4.43 9.016 5.207 1 87.19 66 MET B N 1
ATOM 1539 C CA . MET B 1 66 ? 4.27 10.344 4.617 1 87.19 66 MET B CA 1
ATOM 1540 C C . MET B 1 66 ? 5.594 10.844 4.047 1 87.19 66 MET B C 1
ATOM 1542 O O . MET B 1 66 ? 6.543 11.078 4.793 1 87.19 66 MET B O 1
ATOM 1546 N N . HIS B 1 67 ? 5.566 11.039 2.758 1 88.5 67 HIS B N 1
ATOM 1547 C CA . HIS B 1 67 ? 6.766 11.555 2.105 1 88.5 67 HIS B CA 1
ATOM 1548 C C . HIS B 1 67 ? 6.828 13.078 2.178 1 88.5 67 HIS B C 1
ATOM 1550 O O . HIS B 1 67 ? 7.754 13.641 2.766 1 88.5 67 HIS B O 1
ATOM 1556 N N . LYS B 1 68 ? 5.809 13.633 1.579 1 94.31 68 LYS B N 1
ATOM 1557 C CA . LYS B 1 68 ? 5.82 15.086 1.511 1 94.31 68 LYS B CA 1
ATOM 1558 C C . LYS B 1 68 ? 4.402 15.648 1.441 1 94.31 68 LYS B C 1
ATOM 1560 O O . LYS B 1 68 ? 3.463 14.93 1.088 1 94.31 68 LYS B O 1
ATOM 1565 N N . ILE B 1 69 ? 4.305 16.922 1.776 1 96.75 69 ILE B N 1
ATOM 1566 C CA . ILE B 1 69 ? 3.104 17.688 1.471 1 96.75 69 ILE B CA 1
ATOM 1567 C C . ILE B 1 69 ? 3.479 18.938 0.683 1 96.75 69 ILE B C 1
ATOM 1569 O O . ILE B 1 69 ? 4.617 19.406 0.762 1 96.75 69 ILE B O 1
ATOM 1573 N N . ILE B 1 70 ? 2.584 19.406 -0.115 1 97.44 70 ILE B N 1
ATOM 1574 C CA . ILE B 1 70 ? 2.666 20.719 -0.749 1 97.44 70 ILE B CA 1
ATOM 1575 C C . ILE B 1 70 ? 1.451 21.547 -0.361 1 97.44 70 ILE B C 1
ATOM 1577 O O . ILE B 1 70 ? 0.311 21.156 -0.618 1 97.44 70 ILE B O 1
ATOM 1581 N N . LEU B 1 71 ? 1.729 22.672 0.316 1 97.94 71 LEU B N 1
ATOM 1582 C CA . LEU B 1 71 ? 0.688 23.656 0.589 1 97.94 71 LEU B CA 1
ATOM 1583 C C . LEU B 1 71 ? 0.499 24.594 -0.602 1 97.94 71 LEU B C 1
ATOM 1585 O O . LEU B 1 71 ? 1.455 25.219 -1.066 1 97.94 71 LEU B O 1
ATOM 1589 N N . ILE B 1 72 ? -0.694 24.625 -1.085 1 97 72 ILE B N 1
ATOM 1590 C CA . ILE B 1 72 ? -1.05 25.531 -2.166 1 97 72 ILE B CA 1
ATOM 1591 C C . ILE B 1 72 ? -1.958 26.641 -1.633 1 97 72 ILE B C 1
ATOM 1593 O O . ILE B 1 72 ? -3.107 26.391 -1.265 1 97 72 ILE B O 1
ATOM 1597 N N . MET B 1 73 ? -1.438 27.844 -1.658 1 97.38 73 MET B N 1
ATOM 1598 C CA . MET B 1 73 ? -2.184 29 -1.15 1 97.38 73 MET B CA 1
ATOM 1599 C C . MET B 1 73 ? -3.1 29.578 -2.227 1 97.38 73 MET B C 1
ATOM 1601 O O . MET B 1 73 ? -2.9 29.312 -3.416 1 97.38 73 MET B O 1
ATOM 1605 N N . ALA B 1 74 ? -4.113 30.328 -1.855 1 96.25 74 ALA B N 1
ATOM 1606 C CA . ALA B 1 74 ? -5.09 30.906 -2.775 1 96.25 74 ALA B CA 1
ATOM 1607 C C . ALA B 1 74 ? -4.418 31.859 -3.766 1 96.25 74 ALA B C 1
ATOM 1609 O O . ALA B 1 74 ? -4.875 32 -4.902 1 96.25 74 ALA B O 1
ATOM 1610 N N . ASP B 1 75 ? -3.301 32.5 -3.395 1 96.31 75 ASP B N 1
ATOM 1611 C CA . ASP B 1 75 ? -2.617 33.438 -4.266 1 96.31 75 ASP B CA 1
ATOM 1612 C C . ASP B 1 75 ? -1.659 32.719 -5.215 1 96.31 75 ASP B C 1
ATOM 1614 O O . ASP B 1 75 ? -0.987 33.375 -6.027 1 96.31 75 ASP B O 1
ATOM 1618 N N . GLY B 1 76 ? -1.541 31.453 -5.07 1 94.31 76 GLY B N 1
ATOM 1619 C CA . GLY B 1 76 ? -0.721 30.688 -5.992 1 94.31 76 GLY B CA 1
ATOM 1620 C C . GLY B 1 76 ? 0.631 30.312 -5.414 1 94.31 76 GLY B C 1
ATOM 1621 O O . GLY B 1 76 ? 1.334 29.469 -5.969 1 94.31 76 GLY B O 1
ATOM 1622 N N . ASN B 1 77 ? 1 30.953 -4.285 1 95.88 77 ASN B N 1
ATOM 1623 C CA . ASN B 1 77 ? 2.227 30.547 -3.607 1 95.88 77 ASN B CA 1
ATOM 1624 C C . ASN B 1 77 ? 2.17 29.094 -3.166 1 95.88 77 ASN B C 1
ATOM 1626 O O . ASN B 1 77 ? 1.104 28.594 -2.803 1 95.88 77 ASN B O 1
ATOM 1630 N N . ARG B 1 78 ? 3.324 28.422 -3.188 1 96.88 78 ARG B N 1
ATOM 1631 C CA . ARG B 1 78 ? 3.434 27.016 -2.793 1 96.88 78 ARG B CA 1
ATOM 1632 C C . ARG B 1 78 ? 4.566 26.812 -1.795 1 96.88 78 ARG B C 1
ATOM 1634 O O . ARG B 1 78 ? 5.609 27.469 -1.89 1 96.88 78 ARG B O 1
ATOM 1641 N N . LYS B 1 79 ? 4.371 25.953 -0.816 1 97.88 79 LYS B N 1
ATOM 1642 C CA . LYS B 1 79 ? 5.398 25.516 0.131 1 97.88 79 LYS B CA 1
ATOM 1643 C C . LYS B 1 79 ? 5.477 24 0.201 1 97.88 79 LYS B C 1
ATOM 1645 O O . LYS B 1 79 ? 4.473 23.328 0.459 1 97.88 79 LYS B O 1
ATOM 1650 N N . GLU B 1 80 ? 6.625 23.469 0.002 1 97.75 80 GLU B N 1
ATOM 1651 C CA . GLU B 1 80 ? 6.863 22.031 0.084 1 97.75 80 GLU B CA 1
ATOM 1652 C C . GLU B 1 80 ? 7.539 21.656 1.4 1 97.75 80 GLU B C 1
ATOM 1654 O O . GLU B 1 80 ? 8.445 22.359 1.856 1 97.75 80 GLU B O 1
ATOM 1659 N N . VAL B 1 81 ? 7.035 20.656 2.027 1 97.31 81 VAL B N 1
ATOM 1660 C CA . VAL B 1 81 ? 7.598 20.094 3.25 1 97.31 81 VAL B CA 1
ATOM 1661 C C . VAL B 1 81 ? 7.82 18.594 3.072 1 97.31 81 VAL B C 1
ATOM 1663 O O . VAL B 1 81 ? 6.871 17.844 2.82 1 97.31 81 VAL B O 1
ATOM 1666 N N . ASP B 1 82 ? 9.008 18.109 3.232 1 94.94 82 ASP B N 1
ATOM 1667 C CA . ASP B 1 82 ? 9.336 16.703 2.996 1 94.94 82 ASP B CA 1
ATOM 1668 C C . ASP B 1 82 ? 9.742 16 4.293 1 94.94 82 ASP B C 1
ATOM 1670 O O . ASP B 1 82 ? 9.703 16.609 5.367 1 94.94 82 ASP B O 1
ATOM 1674 N N . ASN B 1 83 ? 9.836 14.68 4.188 1 88.94 83 ASN B N 1
ATOM 1675 C CA . ASN B 1 83 ? 10.328 13.812 5.246 1 88.94 83 ASN B CA 1
ATOM 1676 C C . ASN B 1 83 ? 9.453 13.891 6.492 1 88.94 83 ASN B C 1
ATOM 1678 O O . ASN B 1 83 ? 9.953 14.109 7.598 1 88.94 83 ASN B O 1
ATOM 1682 N N . LEU B 1 84 ? 8.164 13.695 6.246 1 91.25 84 LEU B N 1
ATOM 1683 C CA . LEU B 1 84 ? 7.234 13.75 7.367 1 91.25 84 LEU B CA 1
ATOM 1684 C C . LEU B 1 84 ? 7.199 12.422 8.117 1 91.25 84 LEU B C 1
ATOM 1686 O O . LEU B 1 84 ? 6.707 12.352 9.242 1 91.25 84 LEU B O 1
ATOM 1690 N N . GLY B 1 85 ? 7.691 11.336 7.516 1 82.56 85 GLY B N 1
ATOM 1691 C CA . GLY B 1 85 ? 7.891 10.062 8.188 1 82.56 85 GLY B CA 1
ATOM 1692 C C . GLY B 1 85 ? 6.629 9.227 8.281 1 82.56 85 GLY B C 1
ATOM 1693 O O . GLY B 1 85 ? 5.621 9.547 7.641 1 82.56 85 GLY B O 1
ATOM 1694 N N . VAL B 1 86 ? 6.773 8.117 9.094 1 80.56 86 VAL B N 1
ATOM 1695 C CA . VAL B 1 86 ? 5.68 7.168 9.266 1 80.56 86 VAL B CA 1
ATOM 1696 C C . VAL B 1 86 ? 4.754 7.645 10.383 1 80.56 86 VAL B C 1
ATOM 1698 O O . VAL B 1 86 ? 5.211 7.961 11.484 1 80.56 86 VAL B O 1
ATOM 1701 N N . LEU B 1 87 ? 3.561 7.715 10.039 1 85.19 87 LEU B N 1
ATOM 1702 C CA . LEU B 1 87 ? 2.52 8.031 11.008 1 85.19 87 LEU B CA 1
ATOM 1703 C C . LEU B 1 87 ? 1.607 6.836 11.242 1 85.19 87 LEU B C 1
ATOM 1705 O O . LEU B 1 87 ? 0.986 6.328 10.305 1 85.19 87 LEU B O 1
ATOM 1709 N N . THR B 1 88 ? 1.614 6.332 12.453 1 82.25 88 THR B N 1
ATOM 1710 C CA . THR B 1 88 ? 0.686 5.277 12.836 1 82.25 88 THR B CA 1
ATOM 1711 C C . THR B 1 88 ? -0.398 5.82 13.766 1 82.25 88 THR B C 1
ATOM 1713 O O . THR B 1 88 ? -0.285 6.941 14.266 1 82.25 88 THR B O 1
ATOM 1716 N N . LYS B 1 89 ? -1.405 5.027 13.938 1 81.88 89 LYS B N 1
ATOM 1717 C CA . LYS B 1 89 ? -2.547 5.457 14.734 1 81.88 89 LYS B CA 1
ATOM 1718 C C . LYS B 1 89 ? -2.09 6.16 16.016 1 81.88 89 LYS B C 1
ATOM 1720 O O . LYS B 1 89 ? -1.296 5.609 16.781 1 81.88 89 LYS B O 1
ATOM 1725 N N . GLY B 1 90 ? -2.559 7.367 16.188 1 90 90 GLY B N 1
ATOM 1726 C CA . GLY B 1 90 ? -2.297 8.125 17.391 1 90 90 GLY B CA 1
ATOM 1727 C C . GLY B 1 90 ? -1.144 9.094 17.25 1 90 90 GLY B C 1
ATOM 1728 O O . GLY B 1 90 ? -0.998 10.016 18.062 1 90 90 GLY B O 1
ATOM 1729 N N . LEU B 1 91 ? -0.336 8.93 16.266 1 87.69 91 LEU B N 1
ATOM 1730 C CA . LEU B 1 91 ? 0.824 9.797 16.078 1 87.69 91 LEU B CA 1
ATOM 1731 C C . LEU B 1 91 ? 0.477 10.977 15.188 1 87.69 91 LEU B C 1
ATOM 1733 O O . LEU B 1 91 ? -0.364 10.867 14.289 1 87.69 91 LEU B O 1
ATOM 1737 N N . SER B 1 92 ? 1.135 12.125 15.398 1 94.38 92 SER B N 1
ATOM 1738 C CA . SER B 1 92 ? 1.059 13.32 14.562 1 94.38 92 SER B CA 1
ATOM 1739 C C . SER B 1 92 ? 2.418 13.656 13.961 1 94.38 92 SER B C 1
ATOM 1741 O O . SER B 1 92 ? 3.457 13.305 14.516 1 94.38 92 SER B O 1
ATOM 1743 N N . SER B 1 93 ? 2.236 14.273 12.852 1 95.06 93 SER B N 1
ATOM 1744 C CA . SER B 1 93 ? 3.455 14.867 12.312 1 95.06 93 SER B CA 1
ATOM 1745 C C . SER B 1 93 ? 3.912 16.062 13.148 1 95.06 93 SER B C 1
ATOM 1747 O O . SER B 1 93 ? 3.23 16.453 14.094 1 95.06 93 SER B O 1
ATOM 1749 N N . ARG B 1 94 ? 5.082 16.609 12.781 1 94.94 94 ARG B N 1
ATOM 1750 C CA . ARG B 1 94 ? 5.496 17.906 13.289 1 94.94 94 ARG B CA 1
ATOM 1751 C C . ARG B 1 94 ? 4.516 19 12.867 1 94.94 94 ARG B C 1
ATOM 1753 O O . ARG B 1 94 ? 3.748 18.812 11.922 1 94.94 94 ARG B O 1
ATOM 1760 N N . SER B 1 95 ? 4.617 20.109 13.594 1 95.81 95 SER B N 1
ATOM 1761 C CA . SER B 1 95 ? 3.875 21.297 13.195 1 95.81 95 SER B CA 1
ATOM 1762 C C . SER B 1 95 ? 4.535 21.984 12.008 1 95.81 95 SER B C 1
ATOM 1764 O O . SER B 1 95 ? 5.758 22.109 11.953 1 95.81 95 SER B O 1
ATOM 1766 N N . ILE B 1 96 ? 3.752 22.375 11.047 1 97.12 96 ILE B N 1
ATOM 1767 C CA . ILE B 1 96 ? 4.219 23.016 9.828 1 97.12 96 ILE B CA 1
ATOM 1768 C C . ILE B 1 96 ? 3.615 24.406 9.703 1 97.12 96 ILE B C 1
ATOM 1770 O O . ILE B 1 96 ? 2.391 24.562 9.711 1 97.12 96 ILE B O 1
ATOM 1774 N N . SER B 1 97 ? 4.426 25.375 9.617 1 97.38 97 SER B N 1
ATOM 1775 C CA . SER B 1 97 ? 3.936 26.734 9.414 1 97.38 97 SER B CA 1
ATOM 1776 C C . SER B 1 97 ? 3.291 26.891 8.039 1 97.38 97 SER B C 1
ATOM 1778 O O . SER B 1 97 ? 3.777 26.344 7.055 1 97.38 97 SER B O 1
ATOM 1780 N N . VAL B 1 98 ? 2.258 27.688 8.016 1 97.06 98 VAL B N 1
ATOM 1781 C CA . VAL B 1 98 ? 1.537 27.969 6.781 1 97.06 98 VAL B CA 1
ATOM 1782 C C . VAL B 1 98 ? 1.802 29.422 6.359 1 97.06 98 VAL B C 1
ATOM 1784 O O . VAL B 1 98 ? 1.723 30.344 7.176 1 97.06 98 VAL B O 1
ATOM 1787 N N . PRO B 1 99 ? 2.139 29.562 5.086 1 96.69 99 PRO B N 1
ATOM 1788 C CA . PRO B 1 99 ? 2.285 30.953 4.629 1 96.69 99 PRO B CA 1
ATOM 1789 C C . PRO B 1 99 ? 1.029 31.781 4.863 1 96.69 99 PRO B C 1
ATOM 1791 O O . PRO B 1 99 ? -0.07 31.234 4.973 1 96.69 99 PRO B O 1
ATOM 1794 N N . ASP B 1 100 ? 1.268 33.062 4.879 1 94.56 100 ASP B N 1
ATOM 1795 C CA . ASP B 1 100 ? 0.141 33.969 5.09 1 94.56 100 ASP B CA 1
ATOM 1796 C C . ASP B 1 100 ? -0.863 33.875 3.941 1 94.56 100 ASP B C 1
ATOM 1798 O O . ASP B 1 100 ? -0.476 33.719 2.783 1 94.56 100 ASP B O 1
ATOM 1802 N N . GLY B 1 101 ? -2.174 34.062 4.34 1 94.56 101 GLY B N 1
ATOM 1803 C CA . GLY B 1 101 ? -3.246 34 3.359 1 94.56 101 GLY B CA 1
ATOM 1804 C C . GLY B 1 101 ? -4.133 32.781 3.518 1 94.56 101 GLY B C 1
ATOM 1805 O O . GLY B 1 101 ? -4.062 32.094 4.531 1 94.56 101 GLY B O 1
ATOM 1806 N N . ASP B 1 102 ? -5.008 32.594 2.506 1 95 102 ASP B N 1
ATOM 1807 C CA . ASP B 1 102 ? -5.93 31.453 2.529 1 95 102 ASP B CA 1
ATOM 1808 C C . ASP B 1 102 ? -5.258 30.188 1.989 1 95 102 ASP B C 1
ATOM 1810 O O . ASP B 1 102 ? -4.645 30.219 0.92 1 95 102 ASP B O 1
ATOM 1814 N N . LEU B 1 103 ? -5.355 29.156 2.75 1 96.56 103 LEU B N 1
ATOM 1815 C CA . LEU B 1 103 ? -4.934 27.844 2.287 1 96.56 103 LEU B CA 1
ATOM 1816 C C . LEU B 1 103 ? -5.957 27.25 1.323 1 96.56 103 LEU B C 1
ATOM 1818 O O . LEU B 1 103 ? -7.105 27 1.704 1 96.56 103 LEU B O 1
ATOM 1822 N N . LYS B 1 104 ? -5.586 27.047 0.049 1 96.06 104 LYS B N 1
ATOM 1823 C CA . LYS B 1 104 ? -6.488 26.531 -0.98 1 96.06 104 LYS B CA 1
ATOM 1824 C C . LYS B 1 104 ? -6.562 25.016 -0.942 1 96.06 104 LYS B C 1
ATOM 1826 O O . LYS B 1 104 ? -7.652 24.438 -0.963 1 96.06 104 LYS B O 1
ATOM 1831 N N . SER B 1 105 ? -5.395 24.375 -0.942 1 96.81 105 SER B N 1
ATOM 1832 C CA . SER B 1 105 ? -5.355 22.906 -0.948 1 96.81 105 SER B CA 1
ATOM 1833 C C . SER B 1 105 ? -4.016 22.391 -0.439 1 96.81 105 SER B C 1
ATOM 1835 O O . SER B 1 105 ? -3.064 23.156 -0.288 1 96.81 105 SER B O 1
ATOM 1837 N N . ILE B 1 106 ? -3.98 21.172 -0.112 1 96.69 106 ILE B N 1
ATOM 1838 C CA . ILE B 1 106 ? -2.787 20.453 0.315 1 96.69 106 ILE B CA 1
ATOM 1839 C C . ILE B 1 106 ? -2.615 19.188 -0.534 1 96.69 106 ILE B C 1
ATOM 1841 O O . ILE B 1 106 ? -3.541 18.391 -0.659 1 96.69 106 ILE B O 1
ATOM 1845 N N . GLU B 1 107 ? -1.528 19.062 -1.163 1 94.94 107 GLU B N 1
ATOM 1846 C CA . GLU B 1 107 ? -1.156 17.812 -1.808 1 94.94 107 GLU B CA 1
ATOM 1847 C C . GLU B 1 107 ? -0.395 16.906 -0.846 1 94.94 107 GLU B C 1
ATOM 1849 O O . GLU B 1 107 ? 0.594 17.328 -0.24 1 94.94 107 GLU B O 1
ATOM 1854 N N . LEU B 1 108 ? -0.891 15.711 -0.741 1 93.5 108 LEU B N 1
ATOM 1855 C CA . LEU B 1 108 ? -0.29 14.688 0.11 1 93.5 108 LEU B CA 1
ATOM 1856 C C . LEU B 1 108 ? 0.362 13.594 -0.731 1 93.5 108 LEU B C 1
ATOM 1858 O O . LEU B 1 108 ? -0.297 12.977 -1.568 1 93.5 108 LEU B O 1
ATOM 1862 N N . THR B 1 109 ? 1.641 13.391 -0.557 1 88.88 109 THR B N 1
ATOM 1863 C CA . THR B 1 109 ? 2.336 12.266 -1.161 1 88.88 109 THR B CA 1
ATOM 1864 C C . THR B 1 109 ? 2.721 11.234 -0.1 1 88.88 109 THR B C 1
ATOM 1866 O O . THR B 1 109 ? 3.377 11.57 0.888 1 88.88 109 THR B O 1
ATOM 1869 N N . TYR B 1 110 ? 2.264 10.055 -0.267 1 84.38 110 TYR B N 1
ATOM 1870 C CA . TYR B 1 110 ? 2.428 9.039 0.766 1 84.38 110 TYR B CA 1
ATOM 1871 C C . TYR B 1 110 ? 2.455 7.641 0.155 1 84.38 110 TYR B C 1
ATOM 1873 O O . TYR B 1 110 ? 2.029 7.445 -0.986 1 84.38 110 TYR B O 1
ATOM 1881 N N . ASP B 1 111 ? 3.035 6.766 1.006 1 75.5 111 ASP B N 1
ATOM 1882 C CA . ASP B 1 111 ? 2.818 5.34 0.776 1 75.5 111 ASP B CA 1
ATOM 1883 C C . ASP B 1 111 ? 1.714 4.801 1.682 1 75.5 111 ASP B C 1
ATOM 1885 O O . ASP B 1 111 ? 1.696 5.078 2.883 1 75.5 111 ASP B O 1
ATOM 1889 N N . SER B 1 112 ? 0.661 4.246 1.112 1 61.59 112 SER B N 1
ATOM 1890 C CA . SER B 1 112 ? -0.29 3.506 1.935 1 61.59 112 SER B CA 1
ATOM 1891 C C . SER B 1 112 ? 0.315 2.199 2.439 1 61.59 112 SER B C 1
ATOM 1893 O O . SER B 1 112 ? 0.893 1.437 1.663 1 61.59 112 SER B O 1
ATOM 1895 N N . VAL B 1 113 ? 0.542 2.109 3.703 1 57.69 113 VAL B N 1
ATOM 1896 C CA . VAL B 1 113 ? 1.091 0.892 4.293 1 57.69 113 VAL B CA 1
ATOM 1897 C C . VAL B 1 113 ? -0.022 0.103 4.98 1 57.69 113 VAL B C 1
ATOM 1899 O O . VAL B 1 113 ? -0.916 0.688 5.598 1 57.69 113 VAL B O 1
ATOM 1902 N N . GLY B 1 114 ? -0.572 -0.866 4.359 1 52.28 114 GLY B N 1
ATOM 1903 C CA . GLY B 1 114 ? -1.524 -1.679 5.102 1 52.28 114 GLY B CA 1
ATOM 1904 C C . GLY B 1 114 ? -0.94 -2.283 6.363 1 52.28 114 GLY B C 1
ATOM 1905 O O . GLY B 1 114 ? 0.256 -2.576 6.422 1 52.28 114 GLY B O 1
ATOM 1906 N N . SER B 1 115 ? -1.231 -1.748 7.602 1 46.41 115 SER B N 1
ATOM 1907 C CA . SER B 1 115 ? -0.853 -2.432 8.836 1 46.41 115 SER B CA 1
ATOM 1908 C C . SER B 1 115 ? -1.446 -3.836 8.891 1 46.41 115 SER B C 1
ATOM 1910 O O . SER B 1 115 ? -2.656 -4.008 8.734 1 46.41 115 SER B O 1
ATOM 1912 N N . GLN B 1 116 ? -0.564 -4.809 8.578 1 44.12 116 GLN B N 1
ATOM 1913 C CA . GLN B 1 116 ? -1.083 -6.16 8.766 1 44.12 116 GLN B CA 1
ATOM 1914 C C . GLN B 1 116 ? -1.136 -6.531 10.242 1 44.12 116 GLN B C 1
ATOM 1916 O O . GLN B 1 116 ? -0.198 -6.25 10.992 1 44.12 116 GLN B O 1
ATOM 1921 N N . THR B 1 117 ? -2.242 -6.246 10.914 1 37.31 117 THR B N 1
ATOM 1922 C CA . THR B 1 117 ? -2.342 -6.93 12.203 1 37.31 117 THR B CA 1
ATOM 1923 C C . THR B 1 117 ? -2.395 -8.445 12 1 37.31 117 THR B C 1
ATOM 1925 O O . THR B 1 117 ? -3.02 -8.93 11.055 1 37.31 117 THR B O 1
ATOM 1928 N N . LEU B 1 118 ? -1.28 -9.016 12.531 1 39.12 118 LEU B N 1
ATOM 1929 C CA . LEU B 1 118 ? -1.155 -10.469 12.586 1 39.12 118 LEU B CA 1
ATOM 1930 C C . LEU B 1 118 ? -2.527 -11.133 12.656 1 39.12 118 LEU B C 1
ATOM 1932 O O . LEU B 1 118 ? -2.764 -12.148 12.008 1 39.12 118 LEU B O 1
ATOM 1936 N N . GLY B 1 119 ? -3.027 -11.07 13.859 1 38.88 119 GLY B N 1
ATOM 1937 C CA . GLY B 1 119 ? -4.078 -12 14.219 1 38.88 119 GLY B CA 1
ATOM 1938 C C . GLY B 1 119 ? -5.207 -12.055 13.211 1 38.88 119 GLY B C 1
ATOM 1939 O O . GLY B 1 119 ? -6.004 -12.992 13.203 1 38.88 119 GLY B O 1
ATOM 1940 N N . VAL B 1 120 ? -5.801 -10.93 12.859 1 37.22 120 VAL B N 1
ATOM 1941 C CA . VAL B 1 120 ? -6.953 -10.953 11.961 1 37.22 120 VAL B CA 1
ATOM 1942 C C . VAL B 1 120 ? -6.477 -10.93 10.508 1 37.22 120 VAL B C 1
ATOM 1944 O O . VAL B 1 120 ? -5.746 -10.023 10.102 1 37.22 120 VAL B O 1
ATOM 1947 N N . VAL B 1 121 ? -6.34 -11.852 9.781 1 40.12 121 VAL B N 1
ATOM 1948 C CA . VAL B 1 121 ? -6.199 -12.148 8.359 1 40.12 121 VAL B CA 1
ATOM 1949 C C . VAL B 1 121 ? -7.027 -11.164 7.543 1 40.12 121 VAL B C 1
ATOM 1951 O O . VAL B 1 121 ? -8.25 -11.094 7.695 1 40.12 121 VAL B O 1
ATOM 1954 N N . GLY B 1 122 ? -6.641 -10.297 6.77 1 44.41 122 GLY B N 1
ATOM 1955 C CA . GLY B 1 122 ? -7.32 -9.656 5.656 1 44.41 122 GLY B CA 1
ATOM 1956 C C . GLY B 1 122 ? -7.344 -8.141 5.762 1 44.41 122 GLY B C 1
ATOM 1957 O O . GLY B 1 122 ? -7.07 -7.438 4.785 1 44.41 122 GLY B O 1
ATOM 1958 N N . ALA B 1 123 ? -8.25 -7.621 6.906 1 45.56 123 ALA B N 1
ATOM 1959 C CA . ALA B 1 123 ? -8.68 -6.25 6.637 1 45.56 123 ALA B CA 1
ATOM 1960 C C . ALA B 1 123 ? -7.613 -5.246 7.078 1 45.56 123 ALA B C 1
ATOM 1962 O O . ALA B 1 123 ? -7.234 -5.211 8.25 1 45.56 123 ALA B O 1
ATOM 1963 N N . THR B 1 124 ? -6.574 -5.02 6.336 1 51.53 124 THR B N 1
ATOM 1964 C CA . THR B 1 124 ? -5.688 -3.9 6.645 1 51.53 124 THR B CA 1
ATOM 1965 C C . THR B 1 124 ? -6.473 -2.598 6.742 1 51.53 124 THR B C 1
ATOM 1967 O O . THR B 1 124 ? -7.336 -2.322 5.902 1 51.53 124 THR B O 1
ATOM 1970 N N . LYS B 1 125 ? -6.543 -2.129 8.102 1 60.38 125 LYS B N 1
ATOM 1971 C CA . LYS B 1 125 ? -7.23 -0.842 8.156 1 60.38 125 LYS B CA 1
ATOM 1972 C C . LYS B 1 125 ? -6.477 0.219 7.363 1 60.38 125 LYS B C 1
ATOM 1974 O O . LYS B 1 125 ? -5.258 0.339 7.48 1 60.38 125 LYS B O 1
ATOM 1979 N N . LYS B 1 126 ? -7.148 0.814 6.426 1 69.44 126 LYS B N 1
ATOM 1980 C CA . LYS B 1 126 ? -6.613 1.927 5.645 1 69.44 126 LYS B CA 1
ATOM 1981 C C . LYS B 1 126 ? -6.184 3.078 6.551 1 69.44 126 LYS B C 1
ATOM 1983 O O . LYS B 1 126 ? -6.809 3.33 7.582 1 69.44 126 LYS B O 1
ATOM 1988 N N . GLY B 1 127 ? -5.059 3.574 6.141 1 80.31 127 GLY B N 1
ATOM 1989 C CA . GLY B 1 127 ? -4.648 4.777 6.848 1 80.31 127 GLY B CA 1
ATOM 1990 C C . GLY B 1 127 ? -5.672 5.895 6.762 1 80.31 127 GLY B C 1
ATOM 1991 O O . GLY B 1 127 ? -6.285 6.102 5.715 1 80.31 127 GLY B O 1
ATOM 1992 N N . LYS B 1 128 ? -5.93 6.48 7.926 1 86 128 LYS B N 1
ATOM 1993 C CA . LYS B 1 128 ? -6.762 7.68 7.969 1 86 128 LYS B CA 1
ATOM 1994 C C . LYS B 1 128 ? -6 8.859 8.562 1 86 128 LYS B C 1
ATOM 1996 O O . LYS B 1 128 ? -5.461 8.758 9.672 1 86 128 LYS B O 1
ATOM 2001 N N . LEU B 1 129 ? -5.941 9.93 7.75 1 93 129 LEU B N 1
ATOM 2002 C CA . LEU B 1 129 ? -5.258 11.148 8.164 1 93 129 LEU B CA 1
ATOM 2003 C C . LEU B 1 129 ? -6.258 12.266 8.43 1 93 129 LEU B C 1
ATOM 2005 O O . LEU B 1 129 ? -7.152 12.516 7.617 1 93 129 LEU B O 1
ATOM 2009 N N . LYS B 1 130 ? -6.109 12.82 9.586 1 95.62 130 LYS B N 1
ATOM 2010 C CA . LYS B 1 130 ? -6.734 14.117 9.844 1 95.62 130 LYS B CA 1
ATOM 2011 C C . LYS B 1 130 ? -5.734 15.258 9.672 1 95.62 130 LYS B C 1
ATOM 2013 O O . LYS B 1 130 ? -4.621 15.195 10.203 1 95.62 130 LYS B O 1
ATOM 2018 N N . ILE B 1 131 ? -6.145 16.234 8.906 1 97.06 131 ILE B N 1
ATOM 2019 C CA . ILE B 1 131 ? -5.355 17.453 8.812 1 97.06 131 ILE B CA 1
ATOM 2020 C C . ILE B 1 131 ? -5.836 18.453 9.844 1 97.06 131 ILE B C 1
ATOM 2022 O O . ILE B 1 131 ? -6.992 18.891 9.812 1 97.06 131 ILE B O 1
ATOM 2026 N N . MET B 1 132 ? -4.926 18.734 10.734 1 96.5 132 MET B N 1
ATOM 2027 C CA . MET B 1 132 ? -5.23 19.688 11.797 1 96.5 132 MET B CA 1
ATOM 2028 C C . MET B 1 132 ? -4.66 21.078 11.477 1 96.5 132 MET B C 1
ATOM 2030 O O . MET B 1 132 ? -3.559 21.188 10.938 1 96.5 132 MET B O 1
ATOM 2034 N N . GLY B 1 133 ? -5.426 22.141 11.797 1 96.19 133 GLY B N 1
ATOM 2035 C CA . GLY B 1 133 ? -5.004 23.516 11.625 1 96.19 133 GLY B CA 1
ATOM 2036 C C . GLY B 1 133 ? -5.074 24.328 12.898 1 96.19 133 GLY B C 1
ATOM 2037 O O . GLY B 1 133 ? -6.004 24.172 13.695 1 96.19 133 GLY B O 1
ATOM 2038 N N . GL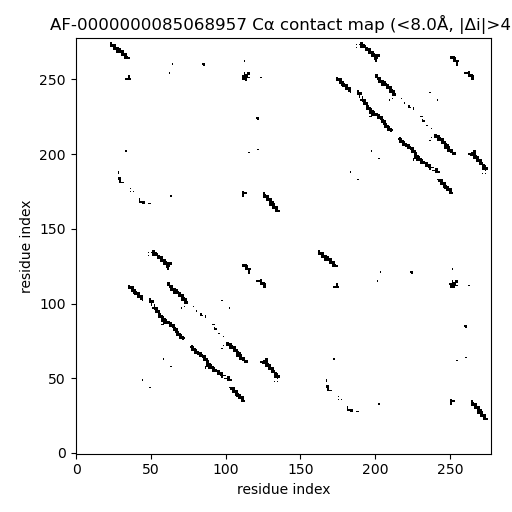N B 1 134 ? -4.008 25.094 13.094 1 94.69 134 GLN B N 1
ATOM 2039 C CA . GLN B 1 134 ? -3.969 26.031 14.203 1 94.69 134 GLN B CA 1
ATOM 2040 C C . GLN B 1 134 ? -4.43 27.422 13.773 1 94.69 134 GLN B C 1
ATOM 2042 O O . GLN B 1 134 ? -3.891 27.984 12.82 1 94.69 134 GLN B O 1
ATOM 2047 N N . THR B 1 135 ? -5.602 27.859 14.445 1 86.56 135 THR B N 1
ATOM 2048 C CA . THR B 1 135 ? -6.121 29.172 14.102 1 86.56 135 THR B CA 1
ATOM 2049 C C . THR B 1 135 ? -5.488 30.25 14.984 1 86.56 135 THR B C 1
ATOM 2051 O O . THR B 1 135 ? -5.094 29.969 16.125 1 86.56 135 THR B O 1
ATOM 2054 N N . THR B 1 136 ? -4.969 31.312 14.352 1 69.88 136 THR B N 1
ATOM 2055 C CA . THR B 1 136 ? -4.492 32.438 15.141 1 69.88 136 THR B CA 1
ATOM 2056 C C . THR B 1 136 ? -5.66 33.188 15.797 1 69.88 136 THR B C 1
ATOM 2058 O O . THR B 1 136 ? -6.723 33.344 15.188 1 69.88 136 THR B O 1
ATOM 2061 N N . ASN B 1 137 ? -6.02 32.969 17.047 1 54.59 137 ASN B N 1
ATOM 2062 C CA . ASN B 1 137 ? -7.035 33.75 17.75 1 54.59 137 ASN B CA 1
ATOM 2063 C C . ASN B 1 137 ? -6.871 35.25 17.484 1 54.59 137 ASN B C 1
ATOM 2065 O O . ASN B 1 137 ? -5.926 35.844 17.969 1 54.59 137 ASN B O 1
ATOM 2069 N N . ASP B 1 138 ? -6.711 35.75 16.406 1 46.66 138 ASP B N 1
ATOM 2070 C CA . ASP B 1 138 ? -6.883 37.188 16.469 1 46.66 138 ASP B CA 1
ATOM 2071 C C . ASP B 1 138 ? -8.297 37.562 16.906 1 46.66 138 ASP B C 1
ATOM 2073 O O . ASP B 1 138 ? -8.711 38.719 16.781 1 46.66 138 ASP B O 1
ATOM 2077 N N . GLY B 1 139 ? -9.055 36.75 17.656 1 36.84 139 GLY B N 1
ATOM 2078 C CA . GLY B 1 139 ? -10.133 37.5 18.266 1 36.84 139 GLY B CA 1
ATOM 2079 C C . GLY B 1 139 ? -9.648 38.469 19.328 1 36.84 139 GLY B C 1
ATOM 2080 O O . GLY B 1 139 ? -8.539 38.344 19.844 1 36.84 139 GLY B O 1
#

Secondary structure (DSSP, 8-state):
-------------------------EEEEEEEEPP--EEEEEE---GGG---SEEEEEEEESEEEEEEEEEEETTS-EEEEEEEEEEETT-B---EE--SS-EEEEEEEEEEE-B--SSSSS--BPPEEEEEEE-----/-------------------------EEEEEEEEPP--EEEEEE---GGG---SEEEEEEEESEEEEEEEEEEETTS-EEEEEEEEEEETT-B---EE--SS-EEEEEEEEEEE----SSS-S--PPPEEEEEEE-----

Nearest PDB structures (foldseek):
  4qd2-assembly2_F  TM=5.235E-01  e=1.860E-01  Clostridium botulinum A str. Hall
  7fcn-assembly4_D  TM=4.123E-01  e=9.824E-02  Photorhabdus akhurstii
  4lo8-assembly4_G  TM=5.292E-01  e=3.521E-01  Clostridium botulinum
  4qd2-assembly1_A  TM=3.652E-01  e=2.182E-01  Clostridium botulinum A str. Hall
  1dgw-assembly1_A  TM=2.289E-01  e=3.048E-02  Canavalia ensiformis

Foldseek 3Di:
DPDDDDPPPPPPPPPPPPPPPPCPPDDDDDDDDDDQDWDKDKDFDDPVAFFFFKKKKAWQAAKKAWAKKWWAAPVGDIDIDGDQGMHHHPDMGDIGGDDGHTTGMMMTIIGFDQPPDPPDPDDRITIDMDMDGHHDPPD/DDDDDPDDPPPVPPPPPPPPPPCPPDDDDDDDDDDQDWDKDKDFDDPVAFFFFKKKKAWQAAKKAWAKKWWAAPVGDIDIDGDQGMHHHPDMGDIGGDDGHTTGMMMTIIGFDQPPDPPDPDDRITIDMDMDGHHDPPD

Sequence (278 aa):
MILRLVNVAALVLIMLGSSAVQASDWVQISEKTVNYKTETDTVTPKKAEKQVSHIKLKCVQGTVNMHKIILIMADGNRKEVDNLGVLTKGLSSRSISVPDGDLKSIELTYDSVGSQTLGVVGATKKGKLKIMGQTTNDGMILRLVNVAALVLIMLGSSAVQASDWVQISEKTVNYKTETDTVTPKKAEKQVSHIKLKCVQGTVNMHKIILIMADGNRKEVDNLGVLTKGLSSRSISVPDGDLKSIELTYDSVGSQTLGVVGATKKGKLKIMGQTTNDG

Solvent-accessible surface area (backbone atoms only — not comparable to full-atom values): 15462 Å² total; per-residue (Å²): 137,84,70,80,90,77,80,78,75,80,71,78,70,74,75,75,71,77,67,80,63,75,72,66,58,65,40,80,25,39,72,45,71,46,62,62,60,71,42,75,49,78,49,55,44,38,85,91,49,23,64,33,48,28,35,32,45,31,17,73,30,34,24,31,38,33,43,34,40,35,42,33,32,67,89,67,53,72,49,78,49,67,75,58,40,65,29,37,54,78,34,61,44,69,82,38,78,42,70,90,58,45,48,50,33,36,38,40,31,28,31,45,18,23,33,69,53,78,86,58,79,73,72,44,47,49,19,26,37,36,34,33,29,28,49,70,77,77,117,131,89,89,73,95,66,86,77,80,80,70,78,67,77,71,76,69,78,65,80,61,75,71,63,58,66,40,82,24,40,74,44,71,44,63,62,60,71,41,75,47,76,48,54,44,40,86,91,50,24,64,32,46,29,35,32,45,32,18,72,30,33,23,30,38,33,42,34,40,36,43,33,33,67,89,67,53,73,48,77,49,67,76,58,41,66,31,36,56,77,34,62,45,69,82,37,80,42,70,89,60,46,49,50,34,35,37,39,30,28,31,45,18,23,35,69,57,78,86,60,79,70,76,42,48,50,19,26,37,36,34,31,27,30,49,70,76,77,118